Protein AF-0000000074623759 (afdb_homodimer)

Organism: NCBI:txid231223

pLDDT: mean 86.67, std 19.19, range [27.03, 98.38]

Radius of gyration: 18.34 Å; Cα contacts (8 Å, |Δi|>4): 359; chains: 2; bounding box: 37×54×46 Å

Structure (mmCIF, N/CA/C/O backbone):
data_AF-0000000074623759-model_v1
#
loop_
_entity.id
_entity.type
_entity.pdbx_description
1 polymer 'Integrase catalytic domain-containing protein'
#
loop_
_atom_site.group_PDB
_atom_site.id
_atom_site.type_symbol
_atom_site.label_atom_id
_atom_site.label_alt_id
_atom_site.label_comp_id
_atom_site.label_asym_id
_atom_site.label_entity_id
_atom_site.label_seq_id
_atom_site.pdbx_PDB_ins_code
_atom_site.Cartn_x
_atom_site.Cartn_y
_atom_site.Cartn_z
_atom_site.occupancy
_atom_site.B_iso_or_equiv
_atom_site.auth_seq_id
_atom_site.auth_comp_id
_atom_site.auth_asym_id
_atom_site.auth_atom_id
_atom_site.pdbx_PDB_model_num
ATOM 1 N N . MET A 1 1 ? 19.781 10.117 21.094 1 28.98 1 MET A N 1
ATOM 2 C CA . MET A 1 1 ? 19.016 9.656 19.938 1 28.98 1 MET A CA 1
ATOM 3 C C . MET A 1 1 ? 17.688 10.383 19.844 1 28.98 1 MET A C 1
ATOM 5 O O . MET A 1 1 ? 16.953 10.477 20.828 1 28.98 1 MET A O 1
ATOM 9 N N . PRO A 1 2 ? 17.5 11.461 19.141 1 34.97 2 PRO A N 1
ATOM 10 C CA . PRO A 1 2 ? 16.219 12.188 19.219 1 34.97 2 PRO A CA 1
ATOM 11 C C . PRO A 1 2 ? 15.008 11.273 19.125 1 34.97 2 PRO A C 1
ATOM 13 O O . PRO A 1 2 ? 14.938 10.43 18.219 1 34.97 2 PRO A O 1
ATOM 16 N N . LEU A 1 3 ? 14.602 10.734 20.172 1 35.22 3 LEU A N 1
ATOM 17 C CA . LEU A 1 3 ? 13.453 9.836 20.266 1 35.22 3 LEU A CA 1
ATOM 18 C C . LEU A 1 3 ? 12.281 10.367 19.453 1 35.22 3 LEU A C 1
ATOM 20 O O . LEU A 1 3 ? 11.586 11.289 19.875 1 35.22 3 LEU A O 1
ATOM 24 N N . ILE A 1 4 ? 12.461 10.906 18.25 1 44.03 4 ILE A N 1
ATOM 25 C CA . ILE A 1 4 ? 11.227 11.266 17.562 1 44.03 4 ILE A CA 1
ATOM 26 C C . ILE A 1 4 ? 10.094 10.359 18.031 1 44.03 4 ILE A C 1
ATOM 28 O O . ILE A 1 4 ? 10.109 9.156 17.766 1 44.03 4 ILE A O 1
ATOM 32 N N . GLN A 1 5 ? 9.703 10.5 19.234 1 46.97 5 GLN A N 1
ATOM 33 C CA . GLN A 1 5 ? 8.688 9.812 20.031 1 46.97 5 GLN A CA 1
ATOM 34 C C . GLN A 1 5 ? 7.477 9.445 19.188 1 46.97 5 GLN A C 1
ATOM 36 O O . GLN A 1 5 ? 6.969 10.266 18.422 1 46.97 5 GLN A O 1
ATOM 41 N N . HIS A 1 6 ? 7.508 8.273 18.516 1 54.94 6 HIS A N 1
AT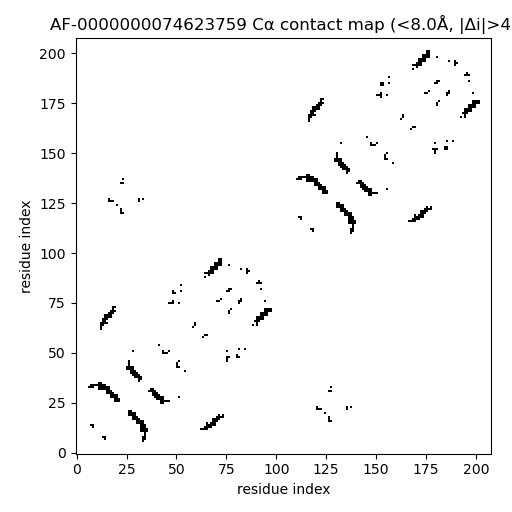OM 42 C CA . HIS A 1 6 ? 6.363 7.629 17.875 1 54.94 6 HIS A CA 1
ATOM 43 C C . HIS A 1 6 ? 5.074 7.922 18.641 1 54.94 6 HIS A C 1
ATOM 45 O O . HIS A 1 6 ? 4.699 7.176 19.547 1 54.94 6 HIS A O 1
ATOM 51 N N . ASN A 1 7 ? 4.949 9.234 18.922 1 65.88 7 ASN A N 1
ATOM 52 C CA . ASN A 1 7 ? 3.674 9.523 19.578 1 65.88 7 ASN A CA 1
ATOM 53 C C . ASN A 1 7 ? 2.494 9.203 18.656 1 65.88 7 ASN A C 1
ATOM 55 O O . ASN A 1 7 ? 2.449 9.656 17.516 1 65.88 7 ASN A O 1
ATOM 59 N N . LYS A 1 8 ? 1.725 8.117 18.844 1 71.75 8 LYS A N 1
ATOM 60 C CA . LYS A 1 8 ? 0.569 7.582 18.125 1 71.75 8 LYS A CA 1
ATOM 61 C C . LYS A 1 8 ? -0.527 8.633 18 1 71.75 8 LYS A C 1
ATOM 63 O O . LYS A 1 8 ? -1.44 8.492 17.172 1 71.75 8 LYS A O 1
ATOM 68 N N . GLY A 1 9 ? -0.358 9.836 18.297 1 72.38 9 GLY A N 1
ATOM 69 C CA . GLY A 1 9 ? -1.442 10.805 18.344 1 72.38 9 GLY A CA 1
ATOM 70 C C . GLY A 1 9 ? -2.453 10.516 19.438 1 72.38 9 GLY A C 1
ATOM 71 O O . GLY A 1 9 ? -2.459 9.43 20.016 1 72.38 9 GLY A O 1
ATOM 72 N N . ALA A 1 10 ? -3.287 11.453 19.891 1 83 10 ALA A N 1
ATOM 73 C CA . ALA A 1 10 ? -4.254 11.312 20.984 1 83 10 ALA A CA 1
ATOM 74 C C . ALA A 1 10 ? -5.629 10.93 20.453 1 83 10 ALA A C 1
ATOM 76 O O . ALA A 1 10 ? -6.488 10.469 21.203 1 83 10 ALA A O 1
ATOM 77 N N . SER A 1 11 ? -5.91 11.148 19.156 1 90.81 11 SER A N 1
ATOM 78 C CA . SER A 1 11 ? -7.188 10.844 18.516 1 90.81 11 SER A CA 1
ATOM 79 C C . SER A 1 11 ? -6.996 10.422 17.062 1 90.81 11 SER A C 1
ATOM 81 O O . SER A 1 11 ? -5.941 10.672 16.484 1 90.81 11 SER A O 1
ATOM 83 N N . PRO A 1 12 ? -7.949 9.836 16.547 1 93.12 12 PRO A N 1
ATOM 84 C CA . PRO A 1 12 ? -7.852 9.422 15.148 1 93.12 12 PRO A CA 1
ATOM 85 C C . PRO A 1 12 ? -7.574 10.594 14.211 1 93.12 12 PRO A C 1
ATOM 87 O O . PRO A 1 12 ? -8.18 11.664 14.352 1 93.12 12 PRO A O 1
ATOM 90 N N . TRP A 1 13 ? -6.637 10.422 13.289 1 94.06 13 TRP A N 1
ATOM 91 C CA . TRP A 1 13 ? -6.281 11.289 12.172 1 94.06 13 TRP A CA 1
ATOM 92 C C . TRP A 1 13 ? -5.621 12.57 12.672 1 94.06 13 TRP A C 1
ATOM 94 O O . TRP A 1 13 ? -5.492 13.547 11.93 1 94.06 13 TRP A O 1
ATOM 104 N N . GLU A 1 14 ? -5.234 12.586 13.945 1 96.25 14 GLU A N 1
ATOM 105 C CA . GLU A 1 14 ? -4.461 13.711 14.461 1 96.25 14 GLU A CA 1
ATOM 106 C C . GLU A 1 14 ? -3.047 13.719 13.891 1 96.25 14 GLU A C 1
ATOM 108 O O . GLU A 1 14 ? -2.48 14.781 13.633 1 96.25 14 GLU A O 1
ATOM 113 N N . LYS A 1 15 ? -2.508 12.547 13.789 1 96.56 15 LYS A N 1
ATOM 114 C CA . LYS A 1 15 ? -1.199 12.305 13.188 1 96.56 15 LYS A CA 1
ATOM 115 C C . LYS A 1 15 ? -1.271 11.203 12.133 1 96.56 15 LYS A C 1
ATOM 117 O O . LYS A 1 15 ? -1.748 10.102 12.422 1 96.56 15 LYS A O 1
ATOM 122 N N . VAL A 1 16 ? -0.771 11.547 10.898 1 97.06 16 VAL A N 1
ATOM 123 C CA . VAL A 1 16 ? -0.843 10.539 9.844 1 97.06 16 VAL A CA 1
ATOM 124 C C . VAL A 1 16 ? 0.519 10.406 9.172 1 97.06 16 VAL A C 1
ATOM 126 O O . VAL A 1 16 ? 1.303 11.352 9.141 1 97.06 16 VAL A O 1
ATOM 129 N N . ALA A 1 17 ? 0.809 9.219 8.727 1 97 17 ALA A N 1
ATOM 130 C CA . ALA A 1 17 ? 1.955 8.953 7.859 1 97 17 ALA A CA 1
ATOM 131 C C . ALA A 1 17 ? 1.514 8.719 6.418 1 97 17 ALA A C 1
ATOM 133 O O . ALA A 1 17 ? 0.49 8.078 6.168 1 97 17 ALA A O 1
ATOM 134 N N . THR A 1 18 ? 2.252 9.266 5.469 1 97.38 18 THR A N 1
ATOM 135 C CA . THR A 1 18 ? 1.931 9.062 4.059 1 97.38 18 THR A CA 1
ATOM 136 C C . THR A 1 18 ? 3.193 8.781 3.252 1 97.38 18 THR A C 1
ATOM 138 O O . THR A 1 18 ? 4.227 9.422 3.467 1 97.38 18 THR A O 1
ATOM 141 N N . ASP A 1 19 ? 3.121 7.797 2.381 1 95.75 19 ASP A N 1
ATOM 142 C CA . ASP A 1 19 ? 4.211 7.438 1.478 1 95.75 19 ASP A CA 1
ATOM 143 C C . ASP A 1 19 ? 3.672 6.875 0.163 1 95.75 19 ASP A C 1
ATOM 145 O O . ASP A 1 19 ? 2.471 6.629 0.034 1 95.75 19 ASP A O 1
ATOM 149 N N . LEU A 1 20 ? 4.602 6.887 -0.786 1 95.94 20 LEU A N 1
ATOM 150 C CA . LEU A 1 20 ? 4.215 6.363 -2.09 1 95.94 20 LEU A CA 1
ATOM 151 C C . LEU A 1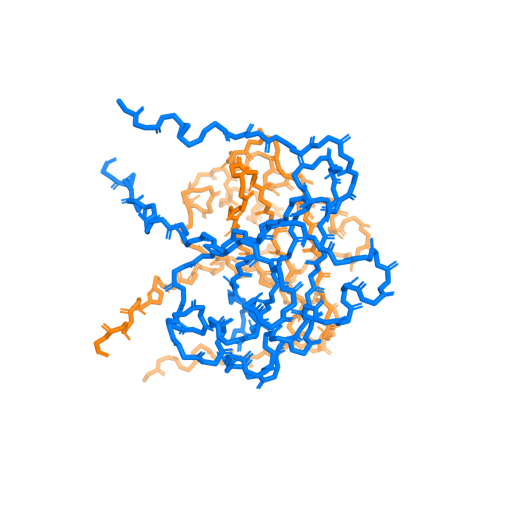 20 ? 4.809 4.977 -2.312 1 95.94 20 LEU A C 1
ATOM 153 O O . LEU A 1 20 ? 5.84 4.637 -1.729 1 95.94 20 LEU A O 1
ATOM 157 N N . PHE A 1 21 ? 4.152 4.129 -3.049 1 93.81 21 PHE A N 1
ATOM 158 C CA . PHE A 1 21 ? 4.699 2.859 -3.512 1 93.81 21 PHE A CA 1
ATOM 159 C C . PHE A 1 21 ? 4.238 2.559 -4.934 1 93.81 21 PHE A C 1
ATOM 161 O O . PHE A 1 21 ? 3.32 3.205 -5.445 1 93.81 21 PHE A O 1
ATOM 168 N N . GLU A 1 22 ? 5.031 1.702 -5.535 1 93.5 22 GLU A N 1
ATOM 169 C CA . GLU A 1 22 ? 4.754 1.306 -6.914 1 93.5 22 GLU A CA 1
ATOM 170 C C . GLU A 1 22 ? 4.602 -0.208 -7.031 1 93.5 22 GLU A C 1
ATOM 172 O O . GLU A 1 22 ? 5.395 -0.963 -6.465 1 93.5 22 GLU A O 1
ATOM 177 N N . ILE A 1 23 ? 3.594 -0.681 -7.734 1 92.5 23 ILE A N 1
ATOM 178 C CA . ILE A 1 23 ? 3.424 -2.088 -8.078 1 92.5 23 ILE A CA 1
ATOM 179 C C . ILE A 1 23 ? 2.863 -2.211 -9.492 1 92.5 23 ILE A C 1
ATOM 181 O O . ILE A 1 23 ? 1.903 -1.522 -9.852 1 92.5 23 ILE A O 1
ATOM 185 N N . GLN A 1 24 ? 3.453 -3.018 -10.336 1 89.38 24 GLN A N 1
ATOM 186 C CA . GLN A 1 24 ? 3.053 -3.256 -11.719 1 89.38 24 GLN A CA 1
ATOM 187 C C . GLN A 1 24 ? 3.021 -1.955 -12.516 1 89.38 24 GLN A C 1
ATOM 189 O O . GLN A 1 24 ? 2.115 -1.736 -13.32 1 89.38 24 GLN A O 1
ATOM 194 N N . GLY A 1 25 ? 3.92 -1.037 -12.188 1 88.5 25 GLY A N 1
ATOM 195 C CA . GLY A 1 25 ? 4.027 0.213 -12.922 1 88.5 25 GLY A CA 1
ATOM 196 C C . GLY A 1 25 ? 2.967 1.226 -12.531 1 88.5 25 GLY A C 1
ATOM 197 O O . GLY A 1 25 ? 2.896 2.311 -13.117 1 88.5 25 GLY A O 1
ATOM 198 N N . ARG A 1 26 ? 2.166 0.779 -11.602 1 92.94 26 ARG A N 1
ATOM 199 C CA . ARG A 1 26 ? 1.136 1.677 -11.094 1 92.94 26 ARG A CA 1
ATOM 200 C C . ARG A 1 26 ? 1.558 2.301 -9.766 1 92.94 26 ARG A C 1
ATOM 202 O O . ARG A 1 26 ? 2.158 1.631 -8.922 1 92.94 26 ARG A O 1
ATOM 209 N N . HIS A 1 27 ? 1.189 3.633 -9.633 1 95.38 27 HIS A N 1
ATOM 210 C CA . HIS A 1 27 ? 1.617 4.363 -8.445 1 95.38 27 HIS A CA 1
ATOM 211 C C . HIS A 1 27 ? 0.461 4.555 -7.473 1 95.38 27 HIS A C 1
ATOM 213 O O . HIS A 1 27 ? -0.656 4.875 -7.879 1 95.38 27 HIS A O 1
ATOM 219 N N . TYR A 1 28 ? 0.808 4.367 -6.219 1 96.75 28 TYR A N 1
ATOM 220 C CA . TYR A 1 28 ? -0.184 4.492 -5.156 1 96.75 28 TYR A CA 1
ATOM 221 C C . TYR A 1 28 ? 0.358 5.32 -3.998 1 96.75 28 TYR A C 1
ATOM 223 O O . TYR A 1 28 ? 1.572 5.395 -3.797 1 96.75 28 TYR A O 1
ATOM 231 N N . MET A 1 29 ? -0.523 5.977 -3.303 1 97.25 29 MET A N 1
ATOM 232 C CA . MET A 1 29 ? -0.233 6.629 -2.029 1 97.25 29 MET A CA 1
ATOM 233 C C . MET A 1 29 ? -0.906 5.895 -0.876 1 97.25 29 MET A C 1
ATOM 235 O O . MET A 1 29 ? -2.092 5.57 -0.95 1 97.25 29 MET A O 1
ATOM 239 N N . VAL A 1 30 ? -0.109 5.578 0.1 1 97.62 30 VAL A N 1
ATOM 240 C CA . VAL A 1 30 ? -0.668 5.016 1.324 1 97.62 30 VAL A CA 1
ATOM 241 C C . VAL A 1 30 ? -0.622 6.055 2.441 1 97.62 30 VAL A C 1
ATOM 243 O O . VAL A 1 30 ? 0.371 6.773 2.59 1 97.62 30 VAL A O 1
ATOM 246 N N . THR A 1 31 ? -1.707 6.195 3.117 1 97.69 31 THR A N 1
ATOM 247 C CA . THR A 1 31 ? -1.796 7.055 4.293 1 97.69 31 THR A CA 1
ATOM 248 C C . THR A 1 31 ? -2.252 6.258 5.512 1 97.69 31 THR A C 1
ATOM 250 O O . THR A 1 31 ? -3.289 5.594 5.473 1 97.69 31 THR A O 1
ATOM 253 N N . ALA A 1 32 ? -1.468 6.328 6.555 1 96.94 32 ALA A N 1
ATOM 254 C CA . ALA A 1 32 ? -1.747 5.547 7.758 1 96.94 32 ALA A CA 1
ATOM 255 C C . ALA A 1 32 ? -1.99 6.457 8.961 1 96.94 32 ALA A C 1
ATOM 257 O O . ALA A 1 32 ? -1.276 7.445 9.148 1 96.94 32 ALA A O 1
ATOM 258 N N . ASP A 1 33 ? -3.047 6.117 9.664 1 95.38 33 ASP A N 1
ATOM 259 C CA . ASP A 1 33 ? -3.318 6.809 10.922 1 95.38 33 ASP A CA 1
ATOM 260 C C . ASP A 1 33 ? -2.457 6.25 12.055 1 95.38 33 ASP A C 1
ATOM 262 O O . ASP A 1 33 ? -2.375 5.031 12.234 1 95.38 33 ASP A O 1
ATOM 266 N N . TYR A 1 34 ? -1.799 7.121 12.828 1 93.75 34 TYR A N 1
ATOM 267 C CA . TYR A 1 34 ? -0.92 6.68 13.898 1 93.75 34 TYR A CA 1
ATOM 268 C C . TYR A 1 34 ? -1.723 6.086 15.055 1 93.75 34 TYR A C 1
ATOM 270 O O . TYR A 1 34 ? -1.229 5.223 15.781 1 93.75 34 TYR A O 1
ATOM 278 N N . PHE A 1 35 ? -2.932 6.578 15.188 1 93.75 35 PHE A N 1
ATOM 279 C CA . PHE A 1 35 ? -3.74 6.191 16.328 1 93.75 35 PHE A CA 1
ATOM 280 C C . PHE A 1 35 ? -4.594 4.969 16.016 1 93.75 35 PHE A C 1
ATOM 282 O O . PHE A 1 35 ? -4.535 3.959 16.719 1 93.75 35 PHE A O 1
ATOM 289 N N . ALA A 1 36 ? -5.312 5.07 14.891 1 89.06 36 ALA A N 1
ATOM 290 C CA . ALA A 1 36 ? -6.191 3.982 14.484 1 89.06 36 ALA A CA 1
ATOM 291 C C . ALA A 1 36 ? -5.473 3.018 13.539 1 89.06 36 ALA A C 1
ATOM 293 O O . ALA A 1 36 ? -4.617 3.432 12.758 1 89.06 36 ALA A O 1
ATOM 294 N N . ASN A 1 37 ? -5.602 1.76 13.75 1 87.25 37 ASN A N 1
ATOM 295 C CA . ASN A 1 37 ? -5.055 0.767 12.836 1 87.25 37 ASN A CA 1
ATOM 296 C C . ASN A 1 37 ? -5.793 0.767 11.5 1 87.25 37 ASN A C 1
ATOM 298 O O . ASN A 1 37 ? -6.422 -0.228 11.133 1 87.25 37 ASN A O 1
ATOM 302 N N . PHE A 1 38 ? -5.727 1.923 10.891 1 90.56 38 PHE A N 1
ATOM 303 C CA . PHE A 1 38 ? -6.43 2.135 9.633 1 90.56 38 PHE A CA 1
ATOM 304 C C . PHE A 1 38 ? -5.516 2.781 8.602 1 90.56 38 PHE A C 1
ATOM 306 O O . PHE A 1 38 ? -4.746 3.688 8.922 1 90.56 38 PHE A O 1
ATOM 313 N N . ILE A 1 39 ? -5.535 2.15 7.285 1 95.19 39 ILE A N 1
ATOM 314 C CA . ILE A 1 39 ? -4.77 2.775 6.215 1 95.19 39 ILE A CA 1
ATOM 315 C C . ILE A 1 39 ? -5.691 3.086 5.035 1 95.19 39 ILE A C 1
ATOM 317 O O . ILE A 1 39 ? -6.715 2.422 4.848 1 95.19 39 ILE A O 1
ATOM 321 N N . LYS A 1 40 ? -5.383 4.113 4.312 1 96.75 40 LYS A N 1
ATOM 322 C CA . LYS A 1 40 ? -6.004 4.457 3.037 1 96.75 40 LYS A CA 1
ATOM 323 C C . LYS A 1 40 ? -5.012 4.32 1.885 1 96.75 40 LYS A C 1
ATOM 325 O O . LYS A 1 40 ? -3.848 4.707 2.014 1 96.75 40 LYS A O 1
ATOM 330 N N . VAL A 1 41 ? -5.473 3.721 0.831 1 97.25 41 VAL A N 1
ATOM 331 C CA . VAL A 1 41 ? -4.641 3.604 -0.363 1 97.25 41 VAL A CA 1
ATOM 332 C C . VAL A 1 41 ? -5.324 4.305 -1.537 1 97.25 41 VAL A C 1
ATOM 334 O O . VAL A 1 41 ? -6.492 4.043 -1.83 1 97.25 41 VAL A O 1
ATOM 337 N N . ASP A 1 42 ? -4.59 5.145 -2.174 1 97.81 42 ASP A N 1
ATOM 338 C CA . ASP A 1 42 ? -5.102 5.887 -3.32 1 97.81 42 ASP A CA 1
ATOM 339 C C . ASP A 1 42 ? -4.297 5.578 -4.578 1 97.81 42 ASP A C 1
ATOM 341 O O . ASP A 1 42 ? -3.066 5.508 -4.535 1 97.81 42 ASP A O 1
ATOM 345 N N . PHE A 1 43 ? -5.043 5.422 -5.652 1 96.69 43 PHE A N 1
ATOM 346 C CA . PHE A 1 43 ? -4.395 5.375 -6.957 1 96.69 43 PHE A CA 1
ATOM 347 C C . PHE A 1 43 ? -3.939 6.762 -7.387 1 96.69 43 PHE A C 1
ATOM 349 O O . PHE A 1 43 ? -4.668 7.742 -7.211 1 96.69 43 PHE A O 1
ATOM 356 N N . LEU A 1 44 ? -2.711 6.781 -7.953 1 96.88 44 LEU A N 1
ATOM 357 C CA . LEU A 1 44 ? -2.168 8.047 -8.43 1 96.88 44 LEU A CA 1
ATOM 358 C C . LEU A 1 44 ? -1.948 8.016 -9.938 1 96.88 44 LEU A C 1
ATOM 360 O O . LEU A 1 44 ? -1.348 7.078 -10.461 1 96.88 44 LEU A O 1
ATOM 364 N N . THR A 1 45 ? -2.383 9.086 -10.594 1 95.75 45 THR A N 1
ATOM 365 C CA . THR A 1 45 ? -2.156 9.203 -12.023 1 95.75 45 THR A CA 1
ATOM 366 C C . THR A 1 45 ? -0.871 9.969 -12.312 1 95.75 45 THR A C 1
ATOM 368 O O . THR A 1 45 ? -0.399 10.008 -13.453 1 95.75 45 THR A O 1
ATOM 371 N N . SER A 1 46 ? -0.303 10.602 -11.297 1 95.06 46 SER A N 1
ATOM 372 C CA . SER A 1 46 ? 0.96 11.328 -11.359 1 95.06 46 SER A CA 1
ATOM 373 C C . SER A 1 46 ? 1.658 11.344 -10.008 1 95.06 46 SER A C 1
ATOM 375 O O . SER A 1 46 ? 1.017 11.156 -8.969 1 95.06 46 SER A O 1
ATOM 377 N N . LEU A 1 47 ? 2.984 11.547 -10.07 1 94.31 47 LEU A N 1
ATOM 378 C CA . LEU A 1 47 ? 3.758 11.586 -8.828 1 94.31 47 LEU A CA 1
ATOM 379 C C . LEU A 1 47 ? 4.012 13.023 -8.391 1 94.31 47 LEU A C 1
ATOM 381 O O . LEU A 1 47 ? 4.898 13.273 -7.57 1 94.31 47 LEU A O 1
ATOM 385 N N . SER A 1 48 ? 3.223 13.883 -8.859 1 94.44 48 SER A N 1
ATOM 386 C CA . SER A 1 48 ? 3.426 15.297 -8.547 1 94.44 48 SER A CA 1
ATOM 387 C C . SER A 1 48 ? 2.928 15.625 -7.145 1 94.44 48 SER A C 1
ATOM 389 O O . SER A 1 48 ? 2.029 14.961 -6.625 1 94.44 48 SER A O 1
ATOM 391 N N . ALA A 1 49 ? 3.527 16.703 -6.637 1 96.38 49 ALA A N 1
ATOM 392 C CA . ALA A 1 49 ? 3.039 17.219 -5.355 1 96.38 49 ALA A CA 1
ATOM 393 C C . ALA A 1 49 ? 1.551 17.547 -5.426 1 96.38 49 ALA A C 1
ATOM 395 O O . ALA A 1 49 ? 0.807 17.281 -4.477 1 96.38 49 ALA A O 1
ATOM 396 N N . GLY A 1 50 ? 1.103 18.078 -6.566 1 96.69 50 GLY A N 1
ATOM 397 C CA . GLY A 1 50 ? -0.296 18.438 -6.738 1 96.69 50 GLY A CA 1
ATOM 398 C C . GLY A 1 50 ? -1.239 17.25 -6.59 1 96.69 50 GLY A C 1
ATOM 399 O O . GLY A 1 50 ? -2.277 17.359 -5.934 1 96.69 50 GLY A O 1
ATOM 400 N N . GLN A 1 51 ? -0.861 16.172 -7.215 1 97.44 51 GLN A N 1
ATOM 401 C CA . GLN A 1 51 ? -1.696 14.977 -7.129 1 97.44 51 GLN A CA 1
ATOM 402 C C . GLN A 1 51 ? -1.737 14.43 -5.703 1 97.44 51 GLN A C 1
ATOM 404 O O . GLN A 1 51 ? -2.803 14.07 -5.203 1 97.44 51 GLN A O 1
ATOM 409 N N . VAL A 1 52 ? -0.612 14.406 -5.047 1 97.75 52 VAL A N 1
ATOM 410 C CA . VAL A 1 52 ? -0.514 13.945 -3.668 1 97.75 52 VAL A CA 1
ATOM 411 C C . VAL A 1 52 ? -1.362 14.836 -2.764 1 97.75 52 VAL A C 1
ATOM 413 O O . VAL A 1 52 ? -2.154 14.336 -1.959 1 97.75 52 VAL A O 1
ATOM 416 N N . ILE A 1 53 ? -1.239 16.078 -2.961 1 98.06 53 ILE A N 1
ATOM 417 C CA . ILE A 1 53 ? -1.955 17.062 -2.148 1 98.06 53 ILE A CA 1
ATOM 418 C C . ILE A 1 53 ? -3.459 16.906 -2.363 1 98.06 53 ILE A C 1
ATOM 420 O O . ILE A 1 53 ? -4.238 16.953 -1.408 1 98.06 53 ILE A O 1
ATOM 424 N N . THR A 1 54 ? -3.842 16.688 -3.596 1 98.19 54 THR A N 1
ATOM 425 C CA . THR A 1 54 ? -5.254 16.516 -3.91 1 98.19 54 THR A CA 1
ATOM 426 C C . THR A 1 54 ? -5.828 15.32 -3.148 1 98.19 54 THR A C 1
ATOM 428 O O . THR A 1 54 ? -6.918 15.414 -2.574 1 98.19 54 THR A O 1
ATOM 431 N N . LYS A 1 55 ? -5.121 14.242 -3.129 1 98.38 55 LYS A N 1
ATOM 432 C CA . LYS A 1 55 ? -5.578 13.062 -2.404 1 98.38 55 LYS A CA 1
ATOM 433 C C . LYS A 1 55 ? -5.637 13.328 -0.902 1 98.38 55 LYS A C 1
ATOM 435 O O . LYS A 1 55 ? -6.598 12.938 -0.235 1 98.38 55 LYS A O 1
ATOM 440 N N . LEU A 1 56 ? -4.629 14.016 -0.371 1 98.25 56 LEU A N 1
ATOM 441 C CA . LEU A 1 56 ? -4.605 14.328 1.054 1 98.25 56 LEU A CA 1
ATOM 442 C C . LEU A 1 56 ? -5.773 15.234 1.43 1 98.25 56 LEU A C 1
ATOM 444 O O . LEU A 1 56 ? -6.43 15.016 2.449 1 98.25 56 LEU A O 1
ATOM 448 N N . LYS A 1 57 ? -6 16.203 0.599 1 98.31 57 LYS A N 1
ATOM 449 C CA . LYS A 1 57 ? -7.133 17.094 0.863 1 98.31 57 LYS A CA 1
ATOM 450 C C . LYS A 1 57 ? -8.438 16.312 0.919 1 98.31 57 LYS A C 1
ATOM 452 O O . LYS A 1 57 ? -9.32 16.609 1.722 1 98.31 57 LYS A O 1
ATOM 457 N N . GLY A 1 58 ? -8.57 15.344 0.051 1 98.19 58 GLY A N 1
ATOM 458 C CA . GLY A 1 58 ? -9.727 14.469 0.122 1 98.19 58 GLY A CA 1
ATOM 459 C C . GLY A 1 58 ? -9.859 13.766 1.46 1 98.19 58 GLY A C 1
ATOM 460 O O . GLY A 1 58 ? -10.961 13.664 2.006 1 98.19 58 GLY A O 1
ATOM 461 N N . HIS A 1 59 ? -8.805 13.266 1.957 1 97.75 59 HIS A N 1
ATOM 462 C CA . HIS A 1 59 ? -8.812 12.617 3.266 1 97.75 59 HIS A CA 1
ATOM 463 C C . HIS A 1 59 ? -9.172 13.609 4.367 1 97.75 59 HIS A C 1
ATOM 465 O O . HIS A 1 59 ? -9.984 13.305 5.242 1 97.75 59 HIS A O 1
ATOM 471 N N . PHE A 1 60 ? -8.555 14.836 4.262 1 97.06 60 PHE A N 1
ATOM 472 C CA . PHE A 1 60 ? -8.75 15.828 5.309 1 97.06 60 PHE A CA 1
ATOM 473 C C . PHE A 1 60 ? -10.195 16.328 5.324 1 97.06 60 PHE A C 1
ATOM 475 O O . PHE A 1 60 ? -10.727 16.672 6.379 1 97.06 60 PHE A O 1
ATOM 482 N N . ALA A 1 61 ? -10.82 16.359 4.176 1 97.31 61 ALA A N 1
ATOM 483 C CA . ALA A 1 61 ? -12.227 16.75 4.082 1 97.31 61 ALA A CA 1
ATOM 484 C C . ALA A 1 61 ? -13.125 15.75 4.809 1 97.31 61 ALA A C 1
ATOM 486 O O . ALA A 1 61 ? -14.148 16.125 5.379 1 97.31 61 ALA A O 1
ATOM 487 N N . LEU A 1 62 ? -12.719 14.508 4.871 1 96.19 62 LEU A N 1
ATOM 488 C CA . LEU A 1 62 ? -13.547 13.445 5.43 1 96.19 62 LEU A CA 1
ATOM 489 C C . LEU A 1 62 ? -13.227 13.227 6.906 1 96.19 62 LEU A C 1
ATOM 491 O O . LEU A 1 62 ? -14.117 12.938 7.703 1 96.19 62 LEU A O 1
ATOM 495 N N . TYR A 1 63 ? -12.016 13.375 7.266 1 95.81 63 TYR A N 1
ATOM 496 C CA . TYR A 1 63 ? -11.594 12.906 8.578 1 95.81 63 TYR A CA 1
ATOM 497 C C . TYR A 1 63 ? -11.078 14.055 9.438 1 95.81 63 TYR A C 1
ATOM 499 O O . TYR A 1 63 ? -10.797 13.875 10.625 1 95.81 63 TYR A O 1
ATOM 507 N N . GLY A 1 64 ? -10.945 15.242 8.773 1 96.25 64 GLY A N 1
ATOM 508 C CA . GLY A 1 64 ? -10.391 16.391 9.477 1 96.25 64 GLY A CA 1
ATOM 509 C C . GLY A 1 64 ? -8.938 16.672 9.125 1 96.25 64 GLY A C 1
ATOM 510 O O . GLY A 1 64 ? -8.25 15.789 8.609 1 96.25 64 GLY A O 1
ATOM 511 N N . VAL A 1 65 ? -8.539 17.922 9.406 1 97.81 65 VAL A N 1
ATOM 512 C CA . VAL A 1 65 ? -7.164 18.328 9.125 1 97.81 65 VAL A CA 1
ATOM 513 C C . VAL A 1 65 ? -6.242 17.828 10.234 1 97.81 65 VAL A C 1
ATOM 515 O O . VAL A 1 65 ? -6.465 18.125 11.414 1 97.81 65 VAL A O 1
ATOM 518 N N . PRO A 1 66 ? -5.25 17.016 9.898 1 97.81 66 PRO A N 1
ATOM 519 C CA . PRO A 1 66 ? -4.324 16.547 10.93 1 97.81 66 PRO A CA 1
ATOM 520 C C . PRO A 1 66 ? -3.441 17.672 11.484 1 97.81 66 PRO A C 1
ATOM 522 O O . PRO A 1 66 ? -3.227 18.672 10.812 1 97.81 66 PRO A O 1
ATOM 525 N N . LYS A 1 67 ? -2.961 17.406 12.688 1 97.75 67 LYS A N 1
ATOM 526 C CA . LYS A 1 67 ? -1.979 18.328 13.273 1 97.75 67 LYS A CA 1
ATOM 527 C C . LYS A 1 67 ? -0.585 18.062 12.703 1 97.75 67 LYS A C 1
ATOM 529 O O . LYS A 1 67 ? 0.224 18.984 12.586 1 97.75 67 LYS A O 1
ATOM 534 N N . MET A 1 68 ? -0.368 16.734 12.32 1 97.44 68 MET A N 1
ATOM 535 C CA . MET A 1 68 ? 0.959 16.359 11.844 1 97.44 68 MET A CA 1
ATOM 536 C C . MET A 1 68 ? 0.861 15.359 10.695 1 97.44 68 MET A C 1
ATOM 538 O O . MET A 1 68 ? 0.052 14.43 10.742 1 97.44 68 MET A O 1
ATOM 542 N N . VAL A 1 69 ? 1.688 15.602 9.703 1 97 69 VAL A N 1
ATOM 543 C CA . VAL A 1 69 ? 1.844 14.672 8.594 1 97 69 VAL A CA 1
ATOM 544 C C . VAL A 1 69 ? 3.311 14.266 8.453 1 97 69 VAL A C 1
ATOM 546 O O . VAL A 1 69 ? 4.188 15.125 8.344 1 97 69 VAL A O 1
ATOM 549 N N . VAL A 1 70 ? 3.523 12.992 8.555 1 95.69 70 VAL A N 1
ATOM 550 C CA . VAL A 1 70 ? 4.848 12.414 8.328 1 95.69 70 VAL A CA 1
ATOM 551 C C . VAL A 1 70 ? 4.91 11.781 6.945 1 95.69 70 VAL A C 1
ATOM 553 O O . VAL A 1 70 ? 4.059 10.961 6.59 1 95.69 70 VAL A O 1
ATOM 556 N N . THR A 1 71 ? 5.875 12.234 6.117 1 95.75 71 THR A N 1
ATOM 557 C CA . THR A 1 71 ? 5.906 11.703 4.758 1 95.75 71 THR A CA 1
ATOM 558 C C . THR A 1 71 ? 7.207 10.945 4.504 1 95.75 71 THR A C 1
ATOM 560 O O . THR A 1 71 ? 8.172 11.086 5.258 1 95.75 71 THR A O 1
ATOM 563 N N . GLY A 1 72 ? 7.164 10.07 3.525 1 92.06 72 GLY A N 1
ATOM 564 C CA . GLY A 1 72 ? 8.391 9.461 3.041 1 92.06 72 GLY A CA 1
ATOM 565 C C . GLY A 1 72 ? 9.336 10.461 2.396 1 92.06 72 GLY A C 1
ATOM 566 O O . GLY A 1 72 ? 9.211 11.672 2.619 1 92.06 72 GLY A O 1
ATOM 567 N N . SER A 1 73 ? 10.312 9.953 1.582 1 85.88 73 SER A N 1
ATOM 568 C CA . SER A 1 73 ? 11.391 10.797 1.089 1 85.88 73 SER A CA 1
ATOM 569 C C . SER A 1 73 ? 11.195 11.148 -0.383 1 85.88 73 SER A C 1
ATOM 571 O O . SER A 1 73 ? 12.141 11.57 -1.058 1 85.88 73 SER A O 1
ATOM 573 N N . GLY A 1 74 ? 10.07 10.992 -0.895 1 88.31 74 GLY A N 1
ATOM 574 C CA . GLY A 1 74 ? 9.852 11.32 -2.295 1 88.31 74 GLY A CA 1
ATOM 575 C C . GLY A 1 74 ? 9.945 12.805 -2.582 1 88.31 74 GLY A C 1
ATOM 576 O O . GLY A 1 74 ? 9.664 13.625 -1.711 1 88.31 74 GLY A O 1
ATOM 577 N N . ASN A 1 75 ? 10.297 13.109 -3.76 1 88.44 75 ASN A N 1
ATOM 578 C CA . ASN A 1 75 ? 10.469 14.492 -4.172 1 88.44 75 ASN A CA 1
ATOM 579 C C . ASN A 1 75 ? 9.172 15.281 -4.039 1 88.44 75 ASN A C 1
ATOM 581 O O . ASN A 1 75 ? 9.195 16.5 -3.84 1 88.44 75 ASN A O 1
ATOM 585 N N . GLN A 1 76 ? 8.094 14.586 -4.141 1 91.88 76 GLN A N 1
ATOM 586 C CA . GLN A 1 76 ? 6.793 15.234 -4.086 1 91.88 76 GLN A CA 1
ATOM 587 C C . GLN A 1 76 ? 6.531 15.828 -2.703 1 91.88 76 GLN A C 1
ATOM 589 O O . GLN A 1 76 ? 5.629 16.641 -2.533 1 91.88 76 GLN A O 1
ATOM 594 N N . PHE A 1 77 ? 7.352 15.375 -1.724 1 93.25 77 PHE A N 1
ATOM 595 C CA . PHE A 1 77 ? 7.129 15.828 -0.355 1 93.25 77 PHE A CA 1
ATOM 596 C C . PHE A 1 77 ? 8.125 16.922 0.023 1 93.25 77 PHE A C 1
ATOM 598 O O . PHE A 1 77 ? 8.133 17.391 1.161 1 93.25 77 PHE A O 1
ATOM 605 N N . THR A 1 78 ? 9.039 17.109 -0.897 1 81.25 78 THR A N 1
ATOM 606 C CA . THR A 1 78 ? 10.078 18.094 -0.633 1 81.25 78 THR A CA 1
ATOM 607 C C . THR A 1 78 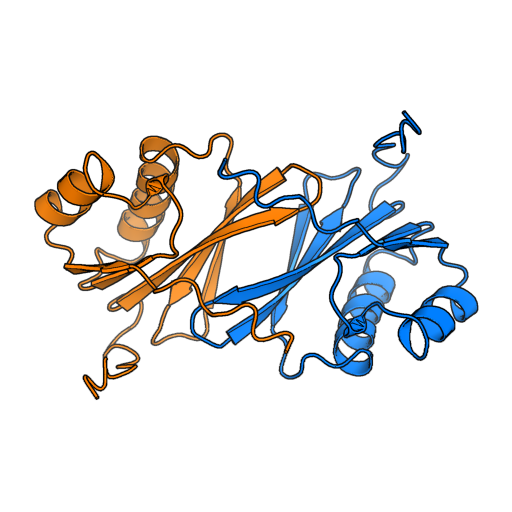? 9.516 19.516 -0.691 1 81.25 78 THR A C 1
ATOM 609 O O . THR A 1 78 ? 8.406 19.719 -1.195 1 81.25 78 THR A O 1
ATOM 612 N N . ALA A 1 79 ? 10.492 20.344 -0.241 1 73.81 79 ALA A N 1
ATOM 613 C CA . ALA A 1 79 ? 10.156 21.766 -0.131 1 73.81 79 ALA A CA 1
ATOM 614 C C . ALA A 1 79 ? 9.492 22.266 -1.409 1 73.81 79 ALA A C 1
ATOM 616 O O . ALA A 1 79 ? 9.383 21.531 -2.395 1 73.81 79 ALA A O 1
ATOM 617 N N . GLY A 1 80 ? 8.68 23.391 -1.441 1 88.12 80 GLY A N 1
ATOM 618 C CA . GLY A 1 80 ? 7.914 24 -2.512 1 88.12 80 GLY A CA 1
ATOM 619 C C . GLY A 1 80 ? 6.414 23.875 -2.314 1 88.12 80 GLY A C 1
ATOM 620 O O . GLY A 1 80 ? 5.867 24.375 -1.33 1 88.12 80 GLY A O 1
ATOM 621 N N . GLU A 1 81 ? 5.859 23.141 -3.193 1 93.19 81 GLU A N 1
ATOM 622 C CA . GLU A 1 81 ? 4.402 23.047 -3.25 1 93.19 81 GLU A CA 1
ATOM 623 C C . GLU A 1 81 ? 3.844 22.359 -2.01 1 93.19 81 GLU A C 1
ATOM 625 O O . GLU A 1 81 ? 2.834 22.797 -1.454 1 93.19 81 GLU A O 1
ATOM 630 N N . PHE A 1 82 ? 4.574 21.375 -1.518 1 96.62 82 PHE A N 1
ATOM 631 C CA . PHE A 1 82 ? 4.07 20.609 -0.385 1 96.62 82 PHE A CA 1
ATOM 632 C C . PHE A 1 82 ? 4.227 21.391 0.913 1 96.62 82 PHE A C 1
ATOM 634 O O . PHE A 1 82 ? 3.336 21.391 1.763 1 96.62 82 PHE A O 1
ATOM 641 N N . ALA A 1 83 ? 5.363 22.062 1.019 1 94.81 83 ALA A N 1
ATOM 642 C CA . ALA A 1 83 ? 5.594 22.906 2.189 1 94.81 83 ALA A CA 1
ATOM 643 C C . ALA A 1 83 ? 4.566 24.031 2.268 1 94.81 83 ALA A C 1
ATOM 645 O O . ALA A 1 83 ? 4.043 24.328 3.344 1 94.81 83 ALA A O 1
ATOM 646 N N . LYS A 1 84 ? 4.293 24.656 1.163 1 96.62 84 LYS A N 1
ATOM 647 C CA . LYS A 1 84 ? 3.287 25.703 1.121 1 96.62 84 LYS A CA 1
ATOM 648 C C . LYS A 1 84 ? 1.914 25.188 1.527 1 96.62 84 LYS A C 1
ATOM 650 O O . LYS A 1 84 ? 1.187 25.844 2.271 1 96.62 84 LYS A O 1
ATOM 655 N N . PHE A 1 85 ? 1.611 23.984 0.999 1 97.81 85 PHE A N 1
ATOM 656 C CA . PHE A 1 85 ? 0.344 23.328 1.302 1 97.81 85 PHE A CA 1
ATOM 657 C C . PHE A 1 85 ? 0.204 23.094 2.801 1 97.81 85 PHE A C 1
ATOM 659 O O . PHE A 1 85 ? -0.792 23.484 3.408 1 97.81 85 PHE A O 1
ATOM 666 N N . THR A 1 86 ? 1.227 22.5 3.414 1 97.56 86 THR A N 1
ATOM 667 C CA . THR A 1 86 ? 1.119 22.172 4.832 1 97.56 86 THR A CA 1
ATOM 668 C C . THR A 1 86 ? 1.118 23.453 5.672 1 97.56 86 THR A C 1
ATOM 670 O O . THR A 1 86 ? 0.391 23.547 6.664 1 97.56 86 THR A O 1
ATOM 673 N N . ALA A 1 87 ? 1.904 24.484 5.324 1 97.06 87 ALA A N 1
ATOM 674 C CA . ALA A 1 87 ? 1.915 25.766 6.035 1 97.06 87 ALA A CA 1
ATOM 675 C C . ALA A 1 87 ? 0.544 26.438 5.98 1 97.06 87 ALA A C 1
ATOM 677 O O . ALA A 1 87 ? 0.025 26.875 7.008 1 97.06 87 ALA A O 1
ATOM 678 N N . LYS A 1 88 ? -0.056 26.422 4.855 1 97.19 88 LYS A N 1
ATOM 679 C CA . LYS A 1 88 ? -1.352 27.062 4.652 1 97.19 88 LYS A CA 1
ATOM 680 C C . LYS A 1 88 ? -2.436 26.391 5.488 1 97.19 88 LYS A C 1
ATOM 682 O O . LYS A 1 88 ? -3.354 27.047 5.973 1 97.19 88 LYS A O 1
ATOM 687 N N . TRP A 1 89 ? -2.283 25.109 5.719 1 97.56 89 TRP A N 1
ATOM 688 C CA . TRP A 1 89 ? -3.324 24.344 6.402 1 97.56 89 TRP A CA 1
ATOM 689 C C . TRP A 1 89 ? -3 24.188 7.883 1 97.56 89 TRP A C 1
ATOM 691 O O . TRP A 1 89 ? -3.764 23.578 8.633 1 97.56 89 TRP A O 1
ATOM 701 N N . GLY A 1 90 ? -1.851 24.719 8.273 1 97.62 90 GLY A N 1
ATOM 702 C CA . GLY A 1 90 ? -1.459 24.656 9.672 1 97.62 90 GLY A CA 1
ATOM 703 C C . GLY A 1 90 ? -1.014 23.266 10.094 1 97.62 90 GLY A C 1
ATOM 704 O O . GLY A 1 90 ? -1.243 22.859 11.234 1 97.62 90 GLY A O 1
ATOM 705 N N . ILE A 1 91 ? -0.51 22.547 9.195 1 97.75 91 ILE A N 1
ATOM 706 C CA . ILE A 1 91 ? -0.07 21.172 9.438 1 97.75 91 ILE A CA 1
ATOM 707 C C . ILE A 1 91 ? 1.434 21.156 9.703 1 97.75 91 ILE A C 1
ATOM 709 O O . ILE A 1 91 ? 2.209 21.75 8.953 1 97.75 91 ILE A O 1
ATOM 713 N N . HIS A 1 92 ? 1.901 20.547 10.781 1 97.25 92 HIS A N 1
ATOM 714 C CA . HIS A 1 92 ? 3.316 20.281 11 1 97.25 92 HIS A CA 1
ATOM 715 C C . HIS A 1 92 ? 3.795 19.125 10.141 1 97.25 92 HIS A C 1
ATOM 717 O O . HIS A 1 92 ? 3.336 17.984 10.305 1 97.25 92 HIS A O 1
ATOM 723 N N . HIS A 1 93 ? 4.676 19.391 9.227 1 96.38 93 HIS A N 1
ATOM 724 C CA . HIS A 1 93 ? 5.16 18.375 8.289 1 96.38 93 HIS A CA 1
ATOM 725 C C . HIS A 1 93 ? 6.543 17.875 8.688 1 96.38 93 HIS A C 1
ATOM 727 O O . HIS A 1 93 ? 7.449 18.672 8.945 1 96.38 93 HIS A O 1
ATOM 733 N N . VAL A 1 94 ? 6.719 16.516 8.711 1 93.12 94 VAL A N 1
ATOM 734 C CA . VAL A 1 94 ? 7.996 15.859 8.977 1 93.12 94 VAL A CA 1
ATOM 735 C C . VAL A 1 94 ? 8.297 14.836 7.887 1 93.12 94 VAL A C 1
ATOM 737 O O . VAL A 1 94 ? 7.418 14.062 7.488 1 93.12 94 VAL A O 1
ATOM 740 N N . THR A 1 95 ? 9.531 14.844 7.332 1 90.69 95 THR A N 1
ATOM 741 C CA . THR A 1 95 ? 9.93 13.844 6.348 1 90.69 95 THR A CA 1
ATOM 742 C C . THR A 1 95 ? 10.758 12.742 7 1 90.69 95 THR A C 1
ATOM 744 O O . THR A 1 95 ? 11.57 13.008 7.883 1 90.69 95 THR A O 1
ATOM 747 N N . ARG A 1 96 ? 10.383 11.523 6.652 1 82.38 96 ARG A N 1
ATOM 748 C CA . ARG A 1 96 ? 11.172 10.391 7.129 1 82.38 96 ARG A CA 1
ATOM 749 C C . ARG A 1 96 ? 12.508 10.305 6.395 1 82.38 96 ARG A C 1
ATOM 751 O O . ARG A 1 96 ? 12.578 10.562 5.191 1 82.38 96 ARG A O 1
ATOM 758 N N . THR A 1 97 ? 13.547 9.992 7.238 1 65.31 97 THR A N 1
ATOM 759 C CA . THR A 1 97 ? 14.859 9.781 6.645 1 65.31 97 THR A CA 1
ATOM 760 C C . THR A 1 97 ? 14.93 8.422 5.957 1 65.31 97 THR A C 1
ATOM 762 O O . THR A 1 97 ? 14.281 7.465 6.398 1 65.31 97 THR A O 1
ATOM 765 N N . PRO A 1 98 ? 15.422 8.359 4.652 1 55.38 98 PRO A N 1
ATOM 766 C CA . PRO A 1 98 ? 15.5 7.086 3.926 1 55.38 98 PRO A CA 1
ATOM 767 C C . PRO A 1 98 ? 15.922 5.922 4.82 1 55.38 98 PRO A C 1
ATOM 769 O O . PRO A 1 98 ? 16.828 6.066 5.641 1 55.38 98 PRO A O 1
ATOM 772 N N . SER A 1 99 ? 15.062 5.266 5.375 1 47.72 99 SER A N 1
ATOM 773 C CA . SER A 1 99 ? 15.5 4.082 6.105 1 47.72 99 SER A CA 1
ATOM 774 C C . SER A 1 99 ? 16.547 3.297 5.316 1 47.72 99 SER A C 1
ATOM 776 O O . SER A 1 99 ? 16.531 3.309 4.086 1 47.72 99 SER A O 1
ATOM 778 N N . GLY A 1 100 ? 17.828 3.084 5.836 1 40.38 100 GLY A N 1
ATOM 779 C CA . GLY A 1 100 ? 18.812 2.186 5.281 1 40.38 100 GLY A CA 1
ATOM 780 C C . GLY A 1 100 ? 18.219 0.9 4.734 1 40.38 100 GLY A C 1
ATOM 781 O O . GLY A 1 100 ? 17.391 0.267 5.391 1 40.38 100 GLY A O 1
ATOM 782 N N . LYS A 1 101 ? 17.719 0.67 3.537 1 37 101 LYS A N 1
ATOM 783 C CA . LYS A 1 101 ? 17.766 -0.752 3.213 1 37 101 LYS A CA 1
ATOM 784 C C . LYS A 1 101 ? 18.938 -1.441 3.9 1 37 101 LYS A C 1
ATOM 786 O O . LYS A 1 101 ? 20.094 -1.205 3.549 1 37 101 LYS A O 1
ATOM 791 N N . ARG A 1 102 ? 19.141 -1.508 5.254 1 32.25 102 ARG A N 1
ATOM 792 C CA . ARG A 1 102 ? 20.203 -2.303 5.859 1 32.25 102 ARG A CA 1
ATOM 793 C C . ARG A 1 102 ? 20.188 -3.736 5.34 1 32.25 102 ARG A C 1
ATOM 795 O O . ARG A 1 102 ? 19.484 -4.59 5.898 1 32.25 102 ARG A O 1
ATOM 802 N N . GLN A 1 103 ? 19.672 -4.059 4.176 1 28.86 103 GLN A N 1
ATOM 803 C CA . GLN A 1 103 ? 20 -5.457 3.93 1 28.86 103 GLN A CA 1
ATOM 804 C C . GLN A 1 103 ? 21.516 -5.691 4.039 1 28.86 103 GLN A C 1
ATOM 806 O O . GLN A 1 103 ? 22.188 -5.914 3.029 1 28.86 103 GLN A O 1
ATOM 811 N N . GLY A 1 104 ? 22.344 -4.953 4.953 1 27.03 104 GLY A N 1
ATOM 812 C CA . GLY A 1 104 ? 23.578 -5.68 5.191 1 27.03 104 GLY A CA 1
ATOM 813 C C . GLY A 1 104 ? 23.359 -7.004 5.898 1 27.03 104 GLY A C 1
ATOM 814 O O . GLY A 1 104 ? 22.328 -7.207 6.551 1 27.03 104 GLY A O 1
ATOM 815 N N . MET B 1 1 ? 15.844 -8.227 -26.188 1 29.09 1 MET B N 1
ATOM 816 C CA . MET B 1 1 ? 15.352 -7.762 -24.891 1 29.09 1 MET B CA 1
ATOM 817 C C . MET B 1 1 ? 14.188 -8.617 -24.422 1 29.09 1 MET B C 1
ATOM 819 O O . MET B 1 1 ? 13.25 -8.875 -25.172 1 29.09 1 MET B O 1
ATOM 823 N N . PRO B 1 2 ? 14.32 -9.656 -23.641 1 34.94 2 PRO B N 1
ATOM 824 C CA . PRO B 1 2 ? 13.172 -10.523 -23.344 1 34.94 2 PRO B CA 1
ATOM 825 C C . PRO B 1 2 ? 11.922 -9.734 -22.953 1 34.94 2 PRO B C 1
ATOM 827 O O . PRO B 1 2 ? 11.992 -8.844 -22.109 1 34.94 2 PRO B O 1
ATOM 830 N N . LEU B 1 3 ? 11.188 -9.328 -23.875 1 35.12 3 LEU B N 1
ATOM 831 C CA . LEU B 1 3 ? 9.945 -8.586 -23.688 1 35.12 3 LEU B CA 1
ATOM 832 C C . LEU B 1 3 ? 9.133 -9.188 -22.547 1 35.12 3 LEU B C 1
ATOM 834 O O . LEU B 1 3 ? 8.469 -10.211 -22.719 1 35.12 3 LEU B O 1
ATOM 838 N N . ILE B 1 4 ? 9.711 -9.586 -21.422 1 44.22 4 ILE B N 1
ATOM 839 C CA . ILE B 1 4 ? 8.789 -10.047 -20.375 1 44.22 4 ILE B CA 1
ATOM 840 C C . ILE B 1 4 ? 7.445 -9.336 -20.547 1 44.22 4 ILE B C 1
ATOM 842 O O . ILE B 1 4 ? 7.348 -8.125 -20.344 1 44.22 4 ILE B O 1
ATOM 846 N N . GLN B 1 5 ? 6.77 -9.594 -21.578 1 47 5 GLN B N 1
ATOM 847 C CA . GLN B 1 5 ? 5.496 -9.109 -22.109 1 47 5 GLN B CA 1
ATOM 848 C C . GLN B 1 5 ? 4.5 -8.859 -20.969 1 47 5 GLN B C 1
ATOM 850 O O . GLN B 1 5 ? 4.34 -9.703 -20.078 1 47 5 GLN B O 1
ATOM 855 N N . HIS B 1 6 ? 4.512 -7.668 -20.391 1 54.78 6 HIS B N 1
ATOM 856 C CA . HIS B 1 6 ? 3.463 -7.141 -19.516 1 54.78 6 HIS B CA 1
ATOM 857 C C . HIS B 1 6 ? 2.094 -7.672 -19.922 1 54.78 6 HIS B C 1
ATOM 859 O O . HIS B 1 6 ? 1.382 -7.039 -20.703 1 54.78 6 HIS B O 1
ATOM 865 N N . ASN B 1 7 ? 2.131 -8.984 -20.188 1 65.31 7 ASN B N 1
ATOM 866 C CA . ASN B 1 7 ? 0.807 -9.5 -20.516 1 65.31 7 ASN B CA 1
ATOM 867 C C . ASN B 1 7 ? -0.16 -9.367 -19.344 1 65.31 7 ASN B C 1
ATOM 869 O O . ASN B 1 7 ? 0.145 -9.805 -18.234 1 65.31 7 ASN B O 1
ATOM 873 N N . LYS B 1 8 ? -1.124 -8.461 -19.328 1 72.12 8 LYS B N 1
ATOM 874 C CA . LYS B 1 8 ? -2.162 -8.133 -18.359 1 72.12 8 LYS B CA 1
ATOM 875 C C . LYS B 1 8 ? -2.982 -9.367 -18 1 72.12 8 LYS B C 1
ATOM 877 O O . LYS B 1 8 ? -3.695 -9.375 -16.984 1 72.12 8 LYS B O 1
ATOM 882 N N . GLY B 1 9 ? -2.66 -10.531 -18.344 1 72.31 9 GLY B N 1
ATOM 883 C CA . GLY B 1 9 ? -3.521 -11.688 -18.156 1 72.31 9 GLY B CA 1
ATOM 884 C C . GLY B 1 9 ? -4.797 -11.625 -18.984 1 72.31 9 GLY B C 1
ATOM 885 O O . GLY B 1 9 ? -5.141 -10.57 -19.516 1 72.31 9 GLY B O 1
ATOM 886 N N . ALA B 1 10 ? -5.516 -12.711 -19.25 1 82.88 10 ALA B N 1
ATOM 887 C CA . ALA B 1 10 ? -6.715 -12.781 -20.078 1 82.88 10 ALA B CA 1
ATOM 888 C C . ALA B 1 10 ? -7.977 -12.664 -19.234 1 82.88 10 ALA B C 1
ATOM 890 O O . ALA B 1 10 ? -9.062 -12.391 -19.75 1 82.88 10 AL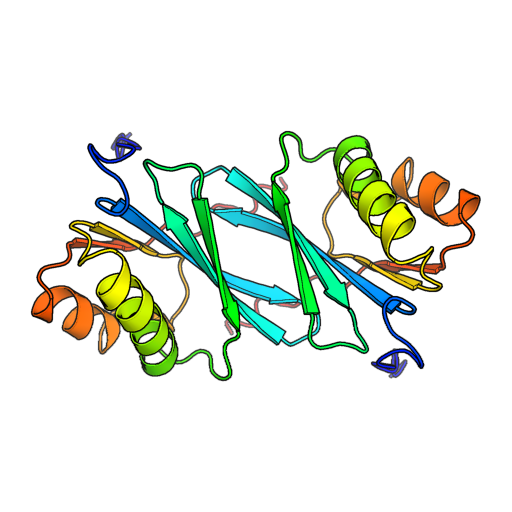A B O 1
ATOM 891 N N . SER B 1 11 ? -7.918 -12.906 -17.922 1 90.75 11 SER B N 1
ATOM 892 C CA . SER B 1 11 ? -9.047 -12.836 -17 1 90.75 11 SER B CA 1
ATOM 893 C C . SER B 1 11 ? -8.602 -12.352 -15.625 1 90.75 11 SER B C 1
ATOM 895 O O . SER B 1 11 ? -7.414 -12.375 -15.305 1 90.75 11 SER B O 1
ATOM 897 N N . PRO B 1 12 ? -9.508 -11.953 -14.883 1 93.12 12 PRO B N 1
ATOM 898 C CA . PRO B 1 12 ? -9.164 -11.5 -13.531 1 93.12 12 PRO B CA 1
ATOM 899 C C . PRO B 1 12 ? -8.453 -12.57 -12.711 1 93.12 12 PRO B C 1
ATOM 901 O O . PRO B 1 12 ? -8.844 -13.742 -12.75 1 93.12 12 PRO B O 1
ATOM 904 N N . TRP B 1 13 ? -7.379 -12.195 -12.031 1 94 13 TRP B N 1
ATOM 905 C CA . TRP B 1 13 ? -6.613 -12.953 -11.055 1 94 13 TRP B CA 1
ATOM 906 C C . TRP B 1 13 ? -5.852 -14.094 -11.727 1 94 13 TRP B C 1
ATOM 908 O O . TRP B 1 13 ? -5.375 -15.016 -11.055 1 94 13 TRP B O 1
ATOM 918 N N . GLU B 1 14 ? -5.77 -14.047 -13.055 1 96.25 14 GLU B N 1
ATOM 919 C CA . GLU B 1 14 ? -4.934 -15.016 -13.766 1 96.25 14 GLU B CA 1
ATOM 920 C C . GLU B 1 14 ? -3.451 -14.734 -13.539 1 96.25 14 GLU B C 1
ATOM 922 O O . GLU B 1 14 ? -2.645 -15.656 -13.445 1 96.25 14 GLU B O 1
ATOM 927 N N . LYS B 1 15 ? -3.145 -13.492 -13.531 1 96.56 15 LYS B N 1
ATOM 928 C CA . LYS B 1 15 ? -1.807 -12.984 -13.242 1 96.56 15 LYS B CA 1
ATOM 929 C C . LYS B 1 15 ? -1.852 -11.891 -12.18 1 96.56 15 LYS B C 1
ATOM 931 O O . LYS B 1 15 ? -2.584 -10.906 -12.328 1 96.56 15 LYS B O 1
ATOM 936 N N . VAL B 1 16 ? -1.025 -12.102 -11.109 1 97 16 VAL B N 1
ATOM 937 C CA . VAL B 1 16 ? -1.048 -11.109 -10.047 1 97 16 VAL B CA 1
ATOM 938 C C . VAL B 1 16 ? 0.379 -10.695 -9.695 1 97 16 VAL B C 1
ATOM 940 O O . VAL B 1 16 ? 1.318 -11.477 -9.859 1 97 16 VAL B O 1
ATOM 943 N N . ALA B 1 17 ? 0.516 -9.453 -9.305 1 97 17 ALA B N 1
ATOM 944 C CA . ALA B 1 17 ? 1.756 -8.945 -8.727 1 97 17 ALA B CA 1
ATOM 945 C C . ALA B 1 17 ? 1.624 -8.773 -7.215 1 97 17 ALA B C 1
ATOM 947 O O . ALA B 1 17 ? 0.579 -8.344 -6.723 1 97 17 ALA B O 1
ATOM 948 N N . THR B 1 18 ? 2.666 -9.148 -6.469 1 97.38 18 THR B N 1
ATOM 949 C CA . THR B 1 18 ? 2.643 -8.969 -5.023 1 97.38 18 THR B CA 1
ATOM 950 C C . THR B 1 18 ? 3.98 -8.438 -4.52 1 97.38 18 THR B C 1
ATOM 952 O O . THR B 1 18 ? 5.039 -8.867 -4.984 1 97.38 18 THR B O 1
ATOM 955 N N . ASP B 1 19 ? 3.926 -7.461 -3.631 1 95.88 19 ASP B N 1
ATOM 956 C CA . ASP B 1 19 ? 5.105 -6.875 -2.996 1 95.88 19 ASP B CA 1
ATOM 957 C C . ASP B 1 19 ? 4.785 -6.398 -1.581 1 95.88 19 ASP B C 1
ATOM 959 O O . ASP B 1 19 ? 3.621 -6.379 -1.174 1 95.88 19 ASP B O 1
ATOM 963 N N . LEU B 1 20 ? 5.887 -6.203 -0.869 1 96 20 LEU B N 1
ATOM 964 C CA . LEU B 1 20 ? 5.719 -5.73 0.5 1 96 20 LEU B CA 1
ATOM 965 C C . LEU B 1 20 ? 6.07 -4.25 0.61 1 96 20 LEU B C 1
ATOM 967 O O . LEU B 1 20 ? 6.855 -3.734 -0.19 1 96 20 LEU B O 1
ATOM 971 N N . PHE B 1 21 ? 5.449 -3.531 1.487 1 93.88 21 PHE B N 1
ATOM 972 C CA . PHE B 1 21 ? 5.832 -2.17 1.839 1 93.88 21 PHE B CA 1
ATOM 973 C C . PHE B 1 21 ? 5.664 -1.93 3.336 1 93.88 21 PHE B C 1
ATOM 975 O O . PHE B 1 21 ? 5.035 -2.729 4.031 1 93.88 21 PHE B O 1
ATOM 982 N N . GLU B 1 22 ? 6.398 -0.919 3.762 1 93.5 22 GLU B N 1
ATOM 983 C CA . GLU B 1 22 ? 6.379 -0.552 5.176 1 93.5 22 GLU B CA 1
ATOM 984 C C . GLU B 1 22 ? 5.969 0.906 5.359 1 93.5 22 GLU B C 1
ATOM 986 O O . GLU B 1 22 ? 6.453 1.787 4.645 1 93.5 22 GLU B O 1
ATOM 991 N N . ILE B 1 23 ? 5.09 1.193 6.289 1 92.5 23 ILE B N 1
ATOM 992 C CA . ILE B 1 23 ? 4.734 2.549 6.695 1 92.5 23 ILE B CA 1
ATOM 993 C C . ILE B 1 23 ? 4.508 2.594 8.203 1 92.5 23 ILE B C 1
ATOM 995 O O . ILE B 1 23 ? 3.809 1.744 8.758 1 92.5 23 ILE B O 1
ATOM 999 N N . GLN B 1 24 ? 5.117 3.527 8.906 1 89.38 24 GLN B N 1
ATOM 1000 C CA . GLN B 1 24 ? 5.012 3.717 10.344 1 89.38 24 GLN B CA 1
ATOM 1001 C C . GLN B 1 24 ? 5.418 2.453 11.094 1 89.38 24 GLN B C 1
ATOM 1003 O O . GLN B 1 24 ? 4.785 2.08 12.086 1 89.38 24 GLN B O 1
ATOM 1008 N N . GLY B 1 25 ? 6.375 1.714 10.555 1 88.44 25 GLY B N 1
ATOM 1009 C CA . GLY B 1 25 ? 6.887 0.524 11.211 1 88.44 25 GLY B CA 1
ATOM 1010 C C . GLY B 1 25 ? 5.98 -0.682 11.062 1 88.44 25 GLY B C 1
ATOM 1011 O O . GLY B 1 25 ? 6.258 -1.747 11.617 1 88.44 25 GLY B O 1
ATOM 1012 N N . ARG B 1 26 ? 4.906 -0.415 10.344 1 92.94 26 ARG B N 1
ATOM 1013 C CA . ARG B 1 26 ? 3.975 -1.505 10.07 1 92.94 26 ARG B CA 1
ATOM 1014 C C . ARG B 1 26 ? 4.188 -2.068 8.664 1 92.94 26 ARG B C 1
ATOM 1016 O O . ARG B 1 26 ? 4.438 -1.317 7.723 1 92.94 26 ARG B O 1
ATOM 1023 N N . HIS B 1 27 ? 4.062 -3.461 8.602 1 95.44 27 HIS B N 1
ATOM 1024 C CA . HIS B 1 27 ? 4.336 -4.121 7.332 1 95.44 27 HIS B CA 1
ATOM 1025 C C . HIS B 1 27 ? 3.043 -4.551 6.645 1 95.44 27 HIS B C 1
ATOM 1027 O O . HIS B 1 27 ? 2.131 -5.066 7.293 1 95.44 27 HIS B O 1
ATOM 1033 N N . TYR B 1 28 ? 3.057 -4.344 5.348 1 96.81 28 TYR B N 1
ATOM 1034 C CA . TYR B 1 28 ? 1.89 -4.676 4.539 1 96.81 28 TYR B CA 1
ATOM 1035 C C . TYR B 1 28 ? 2.299 -5.41 3.268 1 96.81 28 TYR B C 1
ATOM 1037 O O . TYR B 1 28 ? 3.428 -5.262 2.793 1 96.81 28 TYR B O 1
ATOM 1045 N N . MET B 1 29 ? 1.415 -6.234 2.773 1 97.25 29 MET B N 1
ATOM 1046 C CA . MET B 1 29 ? 1.524 -6.848 1.452 1 97.25 29 MET B CA 1
ATOM 1047 C C . MET B 1 29 ? 0.473 -6.285 0.502 1 97.25 29 MET B C 1
ATOM 1049 O O . MET B 1 29 ? -0.706 -6.203 0.853 1 97.25 29 MET B O 1
ATOM 1053 N N . VAL B 1 30 ? 0.939 -5.848 -0.608 1 97.75 30 VAL B N 1
ATOM 1054 C CA . VAL B 1 30 ? 0.014 -5.434 -1.658 1 97.75 30 VAL B CA 1
ATOM 1055 C C . VAL B 1 30 ? 0.004 -6.473 -2.777 1 97.75 30 VAL B C 1
ATOM 1057 O O . VAL B 1 30 ? 1.056 -6.988 -3.162 1 97.75 30 VAL B O 1
ATOM 1060 N N . THR B 1 31 ? -1.155 -6.828 -3.209 1 97.69 31 THR B N 1
ATOM 1061 C CA . THR B 1 31 ? -1.342 -7.715 -4.352 1 97.69 31 THR B CA 1
ATOM 1062 C C . THR B 1 31 ? -2.213 -7.051 -5.414 1 97.69 31 THR B C 1
ATOM 1064 O O . THR B 1 31 ? -3.316 -6.59 -5.121 1 97.69 31 THR B O 1
ATOM 1067 N N . ALA B 1 32 ? -1.709 -6.996 -6.605 1 96.94 32 ALA B N 1
ATOM 1068 C CA . ALA B 1 32 ? -2.408 -6.32 -7.695 1 96.94 32 ALA B CA 1
ATOM 1069 C C . ALA B 1 32 ? -2.74 -7.293 -8.82 1 96.94 32 ALA B C 1
ATOM 1071 O O . ALA B 1 32 ? -1.91 -8.125 -9.195 1 96.94 32 ALA B O 1
ATOM 1072 N N . ASP B 1 33 ? -3.975 -7.18 -9.273 1 95.44 33 ASP B N 1
ATOM 1073 C CA . ASP B 1 33 ? -4.391 -7.945 -10.445 1 95.44 33 ASP B CA 1
ATOM 1074 C C . ASP B 1 33 ? -3.941 -7.258 -11.734 1 95.44 33 ASP B C 1
ATOM 1076 O O . ASP B 1 33 ? -4.148 -6.055 -11.906 1 95.44 33 ASP B O 1
ATOM 1080 N N . TYR B 1 34 ? -3.324 -8 -12.656 1 93.75 34 TYR B N 1
ATOM 1081 C CA . TYR B 1 34 ? -2.82 -7.43 -13.898 1 93.75 34 TYR B CA 1
ATOM 1082 C C . TYR B 1 34 ? -3.969 -7.035 -14.82 1 93.75 34 TYR B C 1
ATOM 1084 O O . TYR B 1 34 ? -3.838 -6.109 -15.625 1 93.75 34 TYR B O 1
ATOM 1092 N N . PHE B 1 35 ? -5.047 -7.75 -14.68 1 93.69 35 PHE B N 1
ATOM 1093 C CA . PHE B 1 35 ? -6.164 -7.555 -15.602 1 93.69 35 PHE B CA 1
ATOM 1094 C C . PHE B 1 35 ? -7.129 -6.508 -15.062 1 93.69 35 PHE B C 1
ATOM 1096 O O . PHE B 1 35 ? -7.434 -5.527 -15.742 1 93.69 35 PHE B O 1
ATOM 1103 N N . ALA B 1 36 ? -7.539 -6.715 -13.828 1 89.06 36 ALA B N 1
ATOM 1104 C CA . ALA B 1 36 ? -8.492 -5.809 -13.203 1 89.06 36 ALA B CA 1
A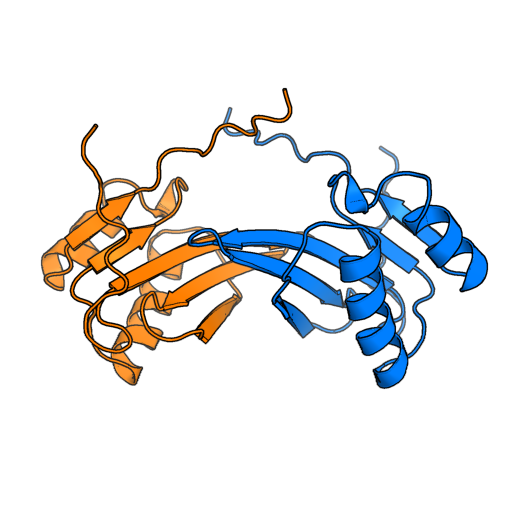TOM 1105 C C . ALA B 1 36 ? -7.777 -4.699 -12.438 1 89.06 36 ALA B C 1
ATOM 1107 O O . ALA B 1 36 ? -6.695 -4.918 -11.883 1 89.06 36 ALA B O 1
ATOM 1108 N N . ASN B 1 37 ? -8.195 -3.498 -12.562 1 87.25 37 ASN B N 1
ATOM 1109 C CA . ASN B 1 37 ? -7.652 -2.396 -11.773 1 87.25 37 ASN B CA 1
ATOM 1110 C C . ASN B 1 37 ? -8.047 -2.512 -10.305 1 87.25 37 ASN B C 1
ATOM 1112 O O . ASN B 1 37 ? -8.75 -1.644 -9.781 1 87.25 37 ASN B O 1
ATOM 1116 N N . PHE B 1 38 ? -7.605 -3.611 -9.727 1 90.38 38 PHE B N 1
ATOM 1117 C CA . PHE B 1 38 ? -7.945 -3.928 -8.344 1 90.38 38 PHE B CA 1
ATOM 1118 C C . PHE B 1 38 ? -6.707 -4.363 -7.566 1 90.38 38 PHE B C 1
ATOM 1120 O O . PHE B 1 38 ? -5.875 -5.109 -8.078 1 90.38 38 PHE B O 1
ATOM 1127 N N . ILE B 1 39 ? -6.555 -3.717 -6.285 1 95.19 39 ILE B N 1
ATOM 1128 C CA . ILE B 1 39 ? -5.457 -4.156 -5.43 1 95.19 39 ILE B CA 1
ATOM 1129 C C . ILE B 1 39 ? -6.004 -4.609 -4.078 1 95.19 39 ILE B C 1
ATOM 1131 O O . ILE B 1 39 ? -7.066 -4.148 -3.646 1 95.19 39 ILE B O 1
ATOM 1135 N N . LYS B 1 40 ? -5.344 -5.543 -3.465 1 96.75 40 LYS B N 1
ATOM 1136 C CA . LYS B 1 40 ? -5.574 -5.965 -2.086 1 96.75 40 LYS B CA 1
ATOM 1137 C C . LYS B 1 40 ? -4.387 -5.613 -1.195 1 96.75 40 LYS B C 1
ATOM 1139 O O . LYS B 1 40 ? -3.234 -5.773 -1.6 1 96.75 40 LYS B O 1
ATOM 1144 N N . VAL B 1 41 ? -4.695 -5.074 -0.059 1 97.31 41 VAL B N 1
ATOM 1145 C CA . VAL B 1 41 ? -3.65 -4.77 0.912 1 97.31 41 VAL B CA 1
ATOM 1146 C C . VAL B 1 41 ? -3.895 -5.559 2.197 1 97.31 41 VAL B C 1
ATOM 1148 O O . VAL B 1 41 ? -4.992 -5.516 2.76 1 97.31 41 VAL B O 1
ATOM 1151 N N . ASP B 1 42 ? -2.889 -6.23 2.627 1 97.81 42 ASP B N 1
ATOM 1152 C CA . ASP B 1 42 ? -2.973 -7.023 3.848 1 97.81 42 ASP B CA 1
ATOM 1153 C C . ASP B 1 42 ? -1.975 -6.531 4.895 1 97.81 42 ASP B C 1
ATOM 1155 O O . ASP B 1 42 ? -0.829 -6.215 4.566 1 97.81 42 ASP B O 1
ATOM 1159 N N . PHE B 1 43 ? -2.463 -6.512 6.105 1 96.69 43 PHE B N 1
ATOM 1160 C CA . PHE B 1 43 ? -1.553 -6.309 7.227 1 96.69 43 PHE B CA 1
ATOM 1161 C C . PHE B 1 43 ? -0.753 -7.574 7.508 1 96.69 43 PHE B C 1
ATOM 1163 O O . PHE B 1 43 ? -1.3 -8.68 7.484 1 96.69 43 PHE B O 1
ATOM 1170 N N . LEU B 1 44 ? 0.552 -7.328 7.781 1 96.88 44 LEU B N 1
ATOM 1171 C CA . LEU B 1 44 ? 1.421 -8.461 8.094 1 96.88 44 LEU B CA 1
ATOM 1172 C C . LEU B 1 44 ? 1.973 -8.352 9.508 1 96.88 44 LEU B C 1
ATOM 1174 O O . LEU B 1 44 ? 2.48 -7.297 9.898 1 96.88 44 LEU B O 1
ATOM 1178 N N . THR B 1 45 ? 1.929 -9.453 10.227 1 95.69 45 THR B N 1
ATOM 1179 C CA . THR B 1 45 ? 2.496 -9.492 11.57 1 95.69 45 THR B CA 1
ATOM 1180 C C . THR B 1 45 ? 3.938 -9.992 11.539 1 95.69 45 THR B C 1
ATOM 1182 O O . THR B 1 45 ? 4.652 -9.906 12.539 1 95.69 45 THR B O 1
ATOM 1185 N N . SER B 1 46 ? 4.363 -10.531 10.406 1 95 46 SER B N 1
ATOM 1186 C CA . SER B 1 46 ? 5.727 -10.992 10.164 1 95 46 SER B CA 1
ATOM 1187 C C . SER B 1 46 ? 6.086 -10.898 8.688 1 95 46 SER B C 1
ATOM 1189 O O . SER B 1 46 ? 5.203 -10.859 7.828 1 95 46 SER B O 1
ATOM 1191 N N . LEU B 1 47 ? 7.402 -10.852 8.438 1 94.38 47 LEU B N 1
ATOM 1192 C CA . LEU B 1 47 ? 7.867 -10.766 7.059 1 94.38 47 LEU B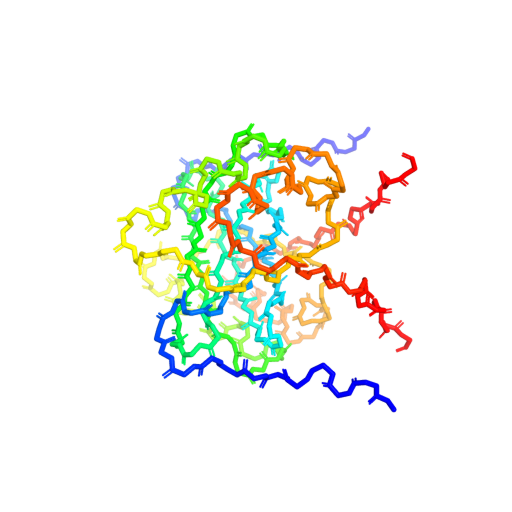 CA 1
ATOM 1193 C C . LEU B 1 47 ? 8.281 -12.141 6.539 1 94.38 47 LEU B C 1
ATOM 1195 O O . LEU B 1 47 ? 9 -12.234 5.535 1 94.38 47 LEU B O 1
ATOM 1199 N N . SER B 1 48 ? 7.809 -13.117 7.152 1 94.44 48 SER B N 1
ATOM 1200 C CA . SER B 1 48 ? 8.203 -14.477 6.773 1 94.44 48 SER B CA 1
ATOM 1201 C C . SER B 1 48 ? 7.473 -14.93 5.512 1 94.44 48 SER B C 1
ATOM 1203 O O . SER B 1 48 ? 6.367 -14.461 5.227 1 94.44 48 SER B O 1
ATOM 1205 N N . ALA B 1 49 ? 8.133 -15.891 4.855 1 96.38 49 ALA B N 1
ATOM 1206 C CA . ALA B 1 49 ? 7.469 -16.516 3.711 1 96.38 49 ALA B CA 1
ATOM 1207 C C . ALA B 1 49 ? 6.129 -17.125 4.117 1 96.38 49 ALA B C 1
ATOM 1209 O O . ALA B 1 49 ? 5.152 -17.031 3.369 1 96.38 49 ALA B O 1
ATOM 1210 N N . GLY B 1 50 ? 6.062 -17.703 5.316 1 96.69 50 GLY B N 1
ATOM 1211 C CA . GLY B 1 50 ? 4.84 -18.328 5.797 1 96.69 50 GLY B CA 1
ATOM 1212 C C . GLY B 1 50 ? 3.678 -17.359 5.898 1 96.69 50 GLY B C 1
ATOM 1213 O O . GLY B 1 50 ? 2.559 -17.688 5.496 1 96.69 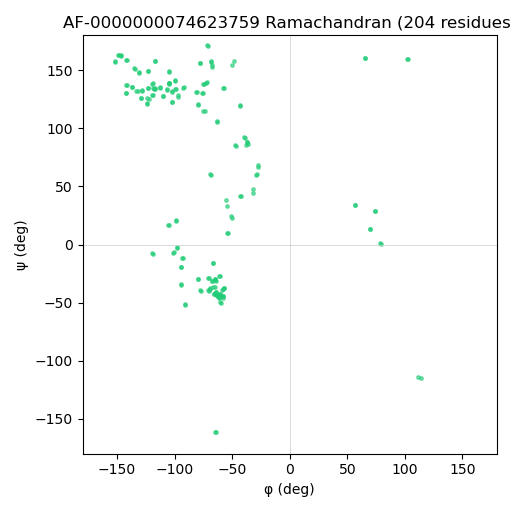50 GLY B O 1
ATOM 1214 N N . GLN B 1 51 ? 3.969 -16.203 6.441 1 97.44 51 GLN B N 1
ATOM 1215 C CA . GLN B 1 51 ? 2.92 -15.203 6.578 1 97.44 51 GLN B CA 1
ATOM 1216 C C . GLN B 1 51 ? 2.449 -14.711 5.211 1 97.44 51 GLN B C 1
ATOM 1218 O O . GLN B 1 51 ? 1.246 -14.578 4.977 1 97.44 51 GLN B O 1
ATOM 1223 N N . VAL B 1 52 ? 3.359 -14.477 4.32 1 97.75 52 VAL B N 1
ATOM 1224 C CA . VAL B 1 52 ? 3.047 -14.031 2.967 1 97.75 52 VAL B CA 1
ATOM 1225 C C . VAL B 1 52 ? 2.201 -15.094 2.262 1 97.75 52 VAL B C 1
ATOM 1227 O O . VAL B 1 52 ? 1.166 -14.781 1.672 1 97.75 52 VAL B O 1
ATOM 1230 N N . ILE B 1 53 ? 2.607 -16.297 2.393 1 98.06 53 ILE B N 1
ATOM 1231 C CA . ILE B 1 53 ? 1.93 -17.406 1.747 1 98.06 53 ILE B CA 1
ATOM 1232 C C . ILE B 1 53 ? 0.515 -17.547 2.305 1 98.06 53 ILE B C 1
ATOM 1234 O O . ILE B 1 53 ? -0.437 -17.766 1.554 1 98.06 53 ILE B O 1
ATOM 1238 N N . THR B 1 54 ? 0.396 -17.391 3.59 1 98.12 54 THR B N 1
ATOM 1239 C CA . THR B 1 54 ? -0.913 -17.469 4.227 1 98.12 54 THR B CA 1
ATOM 1240 C C . THR B 1 54 ? -1.87 -16.438 3.646 1 98.12 54 THR B C 1
ATOM 1242 O O . THR B 1 54 ? -3.021 -16.75 3.338 1 98.12 54 THR B O 1
ATOM 1245 N N . LYS B 1 55 ? -1.416 -15.242 3.498 1 98.38 55 LYS B N 1
ATOM 1246 C CA . LYS B 1 55 ? -2.248 -14.188 2.922 1 98.38 55 LYS B CA 1
ATOM 1247 C C . LYS 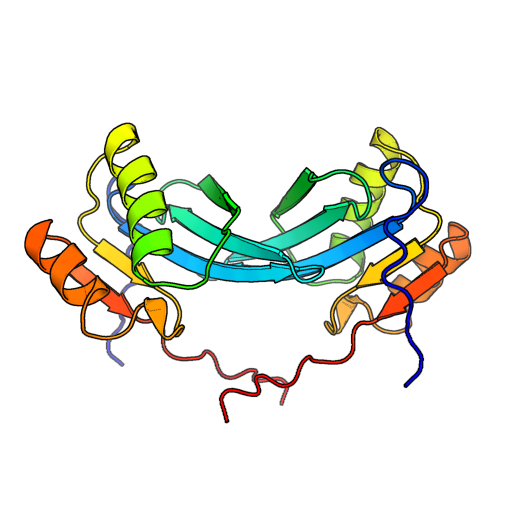B 1 55 ? -2.598 -14.5 1.47 1 98.38 55 LYS B C 1
ATOM 1249 O O . LYS B 1 55 ? -3.744 -14.32 1.051 1 98.38 55 LYS B O 1
ATOM 1254 N N . LEU B 1 56 ? -1.631 -14.984 0.697 1 98.25 56 LEU B N 1
ATOM 1255 C CA . LEU B 1 56 ? -1.875 -15.32 -0.701 1 98.25 56 LEU B CA 1
ATOM 1256 C C . LEU B 1 56 ? -2.898 -16.438 -0.818 1 98.25 56 LEU B C 1
ATOM 1258 O O . LEU B 1 56 ? -3.805 -16.375 -1.651 1 98.25 56 LEU B O 1
ATOM 1262 N N . LYS B 1 57 ? -2.727 -17.438 0.02 1 98.31 57 LYS B N 1
ATOM 1263 C CA . LYS B 1 57 ? -3.693 -18.516 0.005 1 98.31 57 LYS B CA 1
ATOM 1264 C C . LYS B 1 57 ? -5.105 -18.016 0.271 1 98.31 57 LYS B C 1
ATOM 1266 O O . LYS B 1 57 ? -6.07 -18.516 -0.311 1 98.31 57 LYS B O 1
ATOM 1271 N N . GLY B 1 58 ? -5.219 -17.062 1.172 1 98.12 58 GLY B N 1
ATOM 1272 C CA . GLY B 1 58 ? -6.512 -16.438 1.392 1 98.12 58 GLY B CA 1
ATOM 1273 C C . GLY B 1 58 ? -7.09 -15.805 0.138 1 98.12 58 GLY B C 1
ATOM 1274 O O . GLY B 1 58 ? -8.281 -15.938 -0.135 1 98.12 58 GLY B O 1
ATOM 1275 N N . HIS B 1 59 ? -6.289 -15.125 -0.579 1 97.75 59 HIS B N 1
ATOM 1276 C CA . HIS B 1 59 ? -6.723 -14.523 -1.833 1 97.75 59 HIS B CA 1
ATOM 1277 C C . HIS B 1 59 ? -7.133 -15.586 -2.844 1 97.75 59 HIS B C 1
ATOM 1279 O O . HIS B 1 59 ? -8.164 -15.461 -3.502 1 97.75 59 HIS B O 1
ATOM 1285 N N . PHE B 1 60 ? -6.289 -16.656 -2.92 1 97.06 60 PHE B N 1
ATOM 1286 C CA . PHE B 1 60 ? -6.523 -17.688 -3.916 1 97.06 60 PHE B CA 1
ATOM 1287 C C . PHE B 1 60 ? -7.805 -18.453 -3.607 1 97.06 60 PHE B C 1
ATOM 1289 O O . PHE B 1 60 ? -8.492 -18.922 -4.52 1 97.06 60 PHE B O 1
ATOM 1296 N N . ALA B 1 61 ? -8.148 -18.594 -2.348 1 97.25 61 ALA B N 1
ATOM 1297 C CA . ALA B 1 61 ? -9.391 -19.25 -1.939 1 97.25 61 ALA B CA 1
ATOM 1298 C C . ALA B 1 61 ? -10.602 -18.453 -2.414 1 97.25 61 ALA B C 1
ATOM 1300 O O . ALA B 1 61 ? -11.641 -19.047 -2.732 1 97.25 61 ALA B O 1
ATOM 1301 N N . LEU B 1 62 ? -10.477 -17.172 -2.535 1 96.19 62 LEU B N 1
ATOM 1302 C CA . LEU B 1 62 ? -11.602 -16.312 -2.865 1 96.19 62 LEU B CA 1
ATOM 1303 C C . LEU B 1 62 ? -11.672 -16.062 -4.367 1 96.19 62 LEU B C 1
ATOM 1305 O O . LEU B 1 62 ? -12.766 -15.961 -4.93 1 96.19 62 LEU B O 1
ATOM 1309 N N . TYR B 1 63 ? -10.555 -15.984 -5.016 1 95.81 63 TYR B N 1
ATOM 1310 C CA . TYR B 1 63 ? -10.555 -15.461 -6.379 1 95.81 63 TYR B CA 1
ATOM 1311 C C . TYR B 1 63 ? -10.031 -16.5 -7.359 1 95.81 63 TYR B C 1
ATOM 1313 O O . TYR B 1 63 ? -10.078 -16.312 -8.57 1 95.81 63 TYR B O 1
ATOM 1321 N N . GLY B 1 64 ? -9.523 -17.625 -6.77 1 96.19 64 GLY B N 1
ATOM 1322 C CA . GLY B 1 64 ? -8.93 -18.656 -7.605 1 96.19 64 GLY B CA 1
ATOM 1323 C C . GLY B 1 64 ? -7.414 -18.641 -7.605 1 96.19 64 GLY B C 1
ATOM 1324 O O . GLY B 1 64 ? -6.805 -17.625 -7.25 1 96.19 64 GLY B O 1
ATOM 1325 N N . VAL B 1 65 ? -6.848 -19.797 -7.988 1 97.81 65 VAL B N 1
ATOM 1326 C CA . VAL B 1 65 ? -5.395 -19.938 -8.047 1 97.81 65 VAL B CA 1
ATOM 1327 C C . VAL B 1 65 ? -4.867 -19.297 -9.328 1 97.81 65 VAL B C 1
ATOM 1329 O O . VAL B 1 65 ? -5.293 -19.656 -10.43 1 97.81 65 VAL B O 1
ATOM 1332 N N . PRO B 1 66 ? -4 -18.297 -9.211 1 97.81 66 PRO B N 1
ATOM 1333 C CA . PRO B 1 66 ? -3.447 -17.688 -10.422 1 97.81 66 PRO B CA 1
ATOM 1334 C C . PRO B 1 66 ? -2.52 -18.625 -11.188 1 97.81 66 PRO B C 1
ATOM 1336 O O . PRO B 1 66 ? -1.962 -19.562 -10.609 1 97.81 66 PRO B O 1
ATOM 1339 N N . LYS B 1 67 ? -2.398 -18.312 -12.461 1 97.69 67 LYS B N 1
ATOM 1340 C CA . LYS B 1 67 ? -1.422 -19.031 -13.273 1 97.69 67 LYS B CA 1
ATOM 1341 C C . LYS B 1 67 ? -0.013 -18.5 -13.047 1 97.69 67 LYS B C 1
ATOM 1343 O O . LYS B 1 67 ? 0.965 -19.234 -13.141 1 97.69 67 LYS B O 1
ATOM 1348 N N . MET B 1 68 ? 0.037 -17.141 -12.703 1 97.44 68 MET B N 1
ATOM 1349 C CA . MET B 1 68 ? 1.339 -16.5 -12.539 1 97.44 68 MET B CA 1
ATOM 1350 C C . MET B 1 68 ? 1.313 -15.516 -11.375 1 97.44 68 MET B C 1
ATOM 1352 O O . MET B 1 68 ? 0.349 -14.766 -11.219 1 97.44 68 MET B O 1
ATOM 1356 N N . VAL B 1 69 ? 2.373 -15.57 -10.602 1 96.94 69 VAL B N 1
ATOM 1357 C CA . VAL B 1 69 ? 2.596 -14.594 -9.539 1 96.94 69 VAL B CA 1
ATOM 1358 C C . VAL B 1 69 ? 3.947 -13.914 -9.734 1 96.94 69 VAL B C 1
ATOM 1360 O O . VAL B 1 69 ? 4.977 -14.586 -9.844 1 96.94 69 VAL B O 1
ATOM 1363 N N . VAL B 1 70 ? 3.881 -12.617 -9.859 1 95.62 70 VAL B N 1
ATOM 1364 C CA . VAL B 1 70 ? 5.082 -11.797 -9.938 1 95.62 70 VAL B CA 1
ATOM 1365 C C . VAL B 1 70 ? 5.336 -11.125 -8.586 1 95.62 70 VAL B C 1
ATOM 1367 O O . VAL B 1 70 ? 4.445 -10.484 -8.023 1 95.62 70 VAL B O 1
ATOM 1370 N N . THR B 1 71 ? 6.539 -11.367 -8.008 1 95.75 71 THR B N 1
ATOM 1371 C CA . THR B 1 71 ? 6.777 -10.805 -6.68 1 95.75 71 THR B CA 1
ATOM 1372 C C . THR B 1 71 ? 7.93 -9.805 -6.711 1 95.75 71 THR B C 1
ATOM 1374 O O . THR B 1 71 ? 8.703 -9.773 -7.672 1 95.75 71 THR B O 1
ATOM 1377 N N . GLY B 1 72 ? 7.953 -8.922 -5.719 1 92.25 72 GLY B N 1
ATOM 1378 C CA . GLY B 1 72 ? 9.125 -8.078 -5.516 1 92.25 72 GLY B CA 1
ATOM 1379 C C . GLY B 1 72 ? 10.367 -8.867 -5.141 1 92.25 72 GLY B C 1
ATOM 1380 O O . GLY B 1 72 ? 10.43 -10.078 -5.363 1 92.25 72 GLY B O 1
ATOM 1381 N N . SER B 1 73 ? 11.383 -8.156 -4.566 1 86.12 73 SER B N 1
ATOM 1382 C CA . SER B 1 73 ? 12.695 -8.766 -4.363 1 86.12 73 SER B CA 1
ATOM 1383 C C . SER B 1 73 ? 12.922 -9.109 -2.895 1 86.12 73 SER B C 1
ATOM 1385 O O . SER B 1 73 ? 14.062 -9.32 -2.473 1 86.12 73 SER B O 1
ATOM 1387 N N . GLY B 1 74 ? 11.945 -9.148 -2.133 1 88.5 74 GLY B N 1
ATOM 1388 C CA . GLY B 1 74 ? 12.133 -9.477 -0.727 1 88.5 74 GLY B CA 1
ATOM 1389 C C . GLY B 1 74 ? 12.57 -10.906 -0.497 1 88.5 74 GLY B C 1
ATOM 1390 O O . GLY B 1 74 ? 12.258 -11.797 -1.297 1 88.5 74 GLY B O 1
ATOM 1391 N N . ASN B 1 75 ? 13.227 -11.117 0.576 1 88.62 75 ASN B N 1
ATOM 1392 C CA . ASN B 1 75 ? 13.75 -12.43 0.913 1 88.62 75 ASN B CA 1
ATOM 1393 C C . ASN B 1 75 ? 12.633 -13.461 1.067 1 88.62 75 ASN B C 1
ATOM 1395 O O . ASN B 1 75 ? 12.844 -14.656 0.85 1 88.62 75 ASN B O 1
ATOM 1399 N N . GLN B 1 76 ? 11.492 -12.984 1.419 1 91.88 76 GLN B N 1
ATOM 1400 C CA . GLN B 1 76 ? 10.359 -13.875 1.651 1 91.88 76 GLN B CA 1
ATOM 1401 C C . GLN B 1 76 ? 9.906 -14.539 0.354 1 91.88 76 GLN B C 1
ATOM 1403 O O . GLN B 1 76 ? 9.164 -15.516 0.38 1 91.88 76 GLN B O 1
ATOM 1408 N N . PHE B 1 77 ? 10.367 -13.969 -0.781 1 93.31 77 PHE B N 1
ATOM 1409 C CA . PHE B 1 77 ? 9.93 -14.492 -2.068 1 93.31 77 PHE B CA 1
ATOM 1410 C C . PHE B 1 77 ? 11 -15.391 -2.684 1 93.31 77 PHE B C 1
ATOM 1412 O O . PHE B 1 77 ? 10.836 -15.883 -3.803 1 93.31 77 PHE B O 1
ATOM 1419 N N . THR B 1 78 ? 12.133 -15.398 -2.008 1 81.12 78 THR B N 1
ATOM 1420 C CA . THR B 1 78 ? 13.258 -16.172 -2.521 1 81.12 78 THR B CA 1
ATOM 1421 C C . THR B 1 78 ? 13 -17.672 -2.367 1 81.12 78 THR B C 1
ATOM 1423 O O . THR B 1 78 ? 12.094 -18.078 -1.636 1 81.12 78 THR B O 1
ATOM 1426 N N . ALA B 1 79 ? 14.016 -18.297 -3.043 1 73.62 79 ALA B N 1
ATOM 1427 C CA . ALA B 1 79 ? 13.945 -19.75 -3.107 1 73.62 79 ALA B CA 1
ATOM 1428 C C . ALA B 1 79 ? 13.711 -20.359 -1.723 1 73.62 79 ALA B C 1
ATOM 1430 O O . ALA B 1 79 ? 13.742 -19.641 -0.718 1 73.62 79 ALA B O 1
ATOM 1431 N N . GLY B 1 80 ? 13.125 -21.578 -1.533 1 88.12 80 GLY B N 1
ATOM 1432 C CA . GLY B 1 80 ? 12.75 -22.297 -0.325 1 88.12 80 GLY B CA 1
ATOM 1433 C C . GLY B 1 80 ? 11.25 -22.469 -0.168 1 88.12 80 GLY B C 1
ATOM 1434 O O . GLY B 1 80 ? 10.594 -23.062 -1.021 1 88.12 80 GLY B O 1
ATOM 1435 N N . GLU B 1 81 ? 10.797 -21.844 0.845 1 93.12 81 GLU B N 1
ATOM 1436 C CA . GLU B 1 81 ? 9.398 -22.031 1.238 1 93.12 81 GLU B CA 1
ATOM 1437 C C . GLU B 1 81 ? 8.445 -21.5 0.176 1 93.12 81 GLU B C 1
ATOM 1439 O O . GLU B 1 81 ? 7.438 -22.125 -0.139 1 93.12 81 GLU B O 1
ATOM 1444 N N . PHE B 1 82 ? 8.844 -20.406 -0.45 1 96.62 82 PHE B N 1
ATOM 1445 C CA . PHE B 1 82 ? 7.949 -19.781 -1.415 1 96.62 82 PHE B CA 1
ATOM 1446 C C . PHE B 1 82 ? 7.949 -20.531 -2.734 1 96.62 82 PHE B C 1
ATOM 1448 O O . PHE B 1 82 ? 6.898 -20.719 -3.354 1 96.62 82 PHE B O 1
ATOM 1455 N N . ALA B 1 83 ? 9.141 -20.969 -3.113 1 94.94 83 ALA B N 1
ATOM 1456 C CA . ALA B 1 83 ? 9.258 -21.781 -4.324 1 94.94 83 ALA B CA 1
ATOM 1457 C C . ALA B 1 83 ? 8.477 -23.078 -4.191 1 94.94 83 ALA B C 1
ATOM 1459 O O . ALA B 1 83 ? 7.785 -23.5 -5.125 1 94.94 83 ALA B O 1
ATOM 1460 N N . LYS B 1 84 ? 8.586 -23.719 -3.07 1 96.69 84 LYS B N 1
ATOM 1461 C CA . LYS B 1 84 ? 7.852 -24.953 -2.822 1 96.69 84 LYS B CA 1
ATOM 1462 C C . LYS B 1 84 ? 6.344 -24.719 -2.889 1 96.69 84 LYS B C 1
ATOM 1464 O O . LYS B 1 84 ? 5.609 -25.516 -3.461 1 96.69 84 LYS B O 1
ATOM 1469 N N . PHE B 1 85 ? 5.949 -23.578 -2.268 1 97.81 85 PHE B N 1
ATOM 1470 C CA . PHE B 1 85 ? 4.543 -23.203 -2.254 1 97.81 85 PHE B CA 1
ATOM 1471 C C . PHE B 1 85 ? 4.016 -23.016 -3.674 1 97.81 85 PHE B C 1
ATOM 1473 O O . PHE B 1 85 ? 3.004 -23.625 -4.043 1 97.81 85 PHE B O 1
ATOM 1480 N N . THR B 1 86 ? 4.723 -22.25 -4.512 1 97.5 86 THR B N 1
ATOM 1481 C CA . THR B 1 86 ? 4.227 -22 -5.863 1 97.5 86 THR B CA 1
ATOM 1482 C C . THR B 1 86 ? 4.281 -23.266 -6.707 1 97.5 86 THR B C 1
ATOM 1484 O O . THR B 1 86 ? 3.377 -23.516 -7.508 1 97.5 86 THR B O 1
ATOM 1487 N N . ALA B 1 87 ? 5.312 -24.125 -6.57 1 97.06 87 ALA B N 1
ATOM 1488 C CA . ALA B 1 87 ? 5.406 -25.391 -7.293 1 97.06 87 ALA B CA 1
ATOM 1489 C C . ALA B 1 87 ? 4.242 -26.312 -6.938 1 97.06 87 ALA B C 1
ATOM 1491 O O . ALA B 1 87 ? 3.594 -26.875 -7.824 1 97.06 87 ALA B O 1
ATOM 1492 N N . LYS B 1 88 ? 3.936 -26.391 -5.691 1 97.19 88 LYS B N 1
ATOM 1493 C CA . LYS B 1 88 ? 2.871 -27.266 -5.203 1 97.19 88 LYS B CA 1
ATOM 1494 C C . LYS B 1 88 ? 1.514 -26.828 -5.754 1 97.19 88 LYS B C 1
ATOM 1496 O O . LYS B 1 88 ? 0.655 -27.672 -6.027 1 97.19 88 LYS B O 1
ATOM 1501 N N . TRP B 1 89 ? 1.346 -25.562 -5.984 1 97.56 89 TRP B N 1
ATOM 1502 C CA . TRP B 1 89 ? 0.048 -25.031 -6.391 1 97.56 89 TRP B CA 1
ATOM 1503 C C . TRP B 1 89 ? -0.018 -24.859 -7.906 1 97.56 89 TRP B C 1
ATOM 1505 O O . TRP B 1 89 ? -1.042 -24.422 -8.445 1 97.56 89 TRP B O 1
ATOM 1515 N N . GLY B 1 90 ? 1.093 -25.156 -8.562 1 97.62 90 GLY B N 1
ATOM 1516 C CA . GLY B 1 90 ? 1.129 -25.047 -10.016 1 97.62 90 GLY B CA 1
ATOM 1517 C C . GLY B 1 90 ? 1.187 -23.609 -10.508 1 97.62 90 GLY B C 1
ATOM 1518 O O . GLY B 1 90 ? 0.625 -23.297 -11.555 1 97.62 90 GLY B O 1
ATOM 1519 N N . ILE B 1 91 ? 1.738 -22.797 -9.734 1 97.75 91 ILE B N 1
ATOM 1520 C CA . ILE B 1 91 ? 1.836 -21.375 -10.047 1 97.75 91 ILE B CA 1
ATOM 1521 C C . ILE B 1 91 ? 3.205 -21.062 -10.648 1 97.75 91 ILE B C 1
ATOM 1523 O O . ILE B 1 91 ? 4.234 -21.484 -10.109 1 97.75 91 ILE B O 1
ATOM 1527 N N . HIS B 1 92 ? 3.295 -20.422 -11.797 1 97.25 92 HIS B N 1
ATOM 1528 C CA . HIS B 1 92 ? 4.543 -19.875 -12.336 1 97.25 92 HIS B CA 1
ATOM 1529 C C . HIS B 1 92 ? 4.973 -18.625 -11.578 1 97.25 92 HIS B C 1
ATOM 1531 O O . HIS B 1 92 ? 4.273 -17.609 -11.609 1 97.25 92 HIS B O 1
ATOM 1537 N N . HIS B 1 93 ? 6.082 -18.719 -10.906 1 96.31 93 HIS B N 1
ATOM 1538 C CA . HIS B 1 93 ? 6.559 -17.609 -10.086 1 96.31 93 HIS B CA 1
ATOM 1539 C C . HIS B 1 93 ? 7.688 -16.859 -10.781 1 96.31 93 HIS B C 1
ATOM 1541 O O . HIS B 1 93 ? 8.648 -17.469 -11.258 1 96.31 93 HIS B O 1
ATOM 1547 N N . VAL B 1 94 ? 7.574 -15.461 -10.82 1 93.19 94 VAL B N 1
ATOM 1548 C CA . VAL B 1 94 ? 8.602 -14.578 -11.367 1 93.19 94 VAL B CA 1
ATOM 1549 C C . VAL B 1 94 ? 8.938 -13.492 -10.352 1 93.19 94 VAL B C 1
ATOM 1551 O O . VAL B 1 94 ? 8.039 -12.906 -9.734 1 93.19 94 VAL B O 1
ATOM 1554 N N . THR B 1 95 ? 10.242 -13.234 -10.094 1 90.94 95 THR B N 1
ATOM 1555 C CA . THR B 1 95 ? 10.656 -12.148 -9.203 1 90.94 95 THR B CA 1
ATOM 1556 C C . THR B 1 95 ? 11.062 -10.922 -10.008 1 90.94 95 THR B C 1
ATOM 1558 O O . THR B 1 95 ? 11.688 -11.039 -11.062 1 90.94 95 THR B O 1
ATOM 1561 N N . ARG B 1 96 ? 10.547 -9.773 -9.547 1 82.94 96 ARG B N 1
ATOM 1562 C CA . ARG B 1 96 ? 10.953 -8.523 -10.172 1 82.94 96 ARG B CA 1
ATOM 1563 C C . ARG B 1 96 ? 12.398 -8.172 -9.805 1 82.94 96 ARG B C 1
ATOM 1565 O O . ARG B 1 96 ? 12.82 -8.375 -8.672 1 82.94 96 ARG B O 1
ATOM 1572 N N . THR B 1 97 ? 13.086 -7.668 -10.867 1 66.06 97 THR B N 1
ATOM 1573 C CA . THR B 1 97 ? 14.445 -7.191 -10.625 1 66.06 97 THR B CA 1
ATOM 1574 C C . THR B 1 97 ? 14.422 -5.836 -9.922 1 66.06 97 THR B C 1
ATOM 1576 O O . THR B 1 97 ? 13.523 -5.027 -10.148 1 66.06 97 THR B O 1
ATOM 1579 N N . PRO B 1 98 ? 15.219 -5.66 -8.781 1 55.66 98 PRO B N 1
ATOM 1580 C CA . PRO B 1 98 ? 15.234 -4.391 -8.055 1 55.66 98 PRO B CA 1
ATOM 1581 C C . PRO B 1 98 ? 15.203 -3.178 -8.984 1 55.66 98 PRO B C 1
ATOM 1583 O O . PRO B 1 98 ? 15.898 -3.158 -10 1 55.66 98 PRO B O 1
ATOM 1586 N N . SER B 1 99 ? 14.117 -2.691 -9.273 1 48.16 99 SER B N 1
ATOM 1587 C CA . SER B 1 99 ? 14.125 -1.461 -10.055 1 48.16 99 SER B CA 1
ATOM 1588 C C . SER B 1 99 ? 15.18 -0.484 -9.547 1 48.16 99 SER B C 1
ATOM 1590 O O . SER B 1 99 ? 15.492 -0.468 -8.352 1 48.16 99 SER B O 1
ATOM 1592 N N . GLY B 1 100 ? 16.219 -0.057 -10.359 1 40.84 100 GLY B N 1
ATOM 1593 C CA . GLY B 1 100 ? 17.156 1.021 -10.047 1 40.84 100 GLY B CA 1
ATOM 1594 C C . GLY B 1 100 ? 16.5 2.182 -9.32 1 40.84 100 GLY B C 1
ATOM 1595 O O . GLY B 1 100 ? 15.406 2.623 -9.711 1 40.84 100 GLY B O 1
ATOM 1596 N N . LYS B 1 101 ? 16.328 2.344 -8.008 1 37.22 101 LYS B N 1
ATOM 1597 C CA . LYS B 1 101 ? 16.203 3.752 -7.652 1 37.22 101 LYS B CA 1
ATOM 1598 C C . LYS B 1 101 ? 16.953 4.645 -8.633 1 37.22 101 LYS B C 1
ATOM 1600 O O . LYS B 1 101 ? 18.172 4.645 -8.672 1 37.22 101 LYS B O 1
ATOM 1605 N N . ARG B 1 102 ? 16.703 4.727 -9.961 1 32.22 102 ARG B N 1
ATOM 1606 C CA . ARG B 1 102 ? 17.344 5.707 -10.828 1 32.22 102 ARG B CA 1
ATOM 1607 C C . ARG B 1 102 ? 17.234 7.109 -10.242 1 32.22 102 ARG B C 1
ATOM 1609 O O . ARG B 1 102 ? 16.375 7.895 -10.664 1 32.22 102 ARG B O 1
ATOM 1616 N N . GLN B 1 103 ? 17.047 7.324 -8.938 1 28.95 103 GLN B N 1
ATOM 1617 C CA . GLN B 1 103 ? 17.203 8.758 -8.727 1 28.95 103 GLN B CA 1
ATOM 1618 C C . GLN B 1 103 ? 18.547 9.25 -9.242 1 28.95 103 GLN B C 1
ATOM 1620 O O . GLN B 1 103 ? 19.531 9.258 -8.5 1 28.95 103 GLN B O 1
ATOM 1625 N N . GLY B 1 104 ? 19.141 8.75 -10.445 1 27.05 104 GLY B N 1
ATOM 1626 C CA . GLY B 1 104 ? 20.141 9.68 -10.945 1 27.05 104 GLY B CA 1
ATOM 1627 C C . GLY B 1 104 ? 19.547 11.039 -11.305 1 27.05 104 GLY B C 1
ATOM 1628 O O . GLY B 1 104 ? 18.344 11.164 -11.531 1 27.05 104 GLY B O 1
#

Solvent-accessible surface area (backbone atoms only — not comparable to full-atom values): 11857 Å² total; per-residue (Å²): 122,86,67,76,66,85,67,36,47,94,43,70,44,34,24,33,38,36,38,73,50,75,58,94,90,40,44,32,38,40,38,33,32,51,48,40,102,47,76,47,78,40,85,42,96,55,79,43,36,66,52,52,47,53,54,50,50,55,48,27,74,73,64,43,78,35,53,30,41,35,31,43,71,52,74,39,63,32,81,59,68,36,47,52,51,31,58,76,68,63,28,49,76,44,69,46,71,78,70,71,81,66,79,117,121,86,68,78,65,83,67,36,47,95,43,71,42,34,23,32,39,37,40,75,52,74,58,94,91,39,42,32,38,40,36,32,33,51,49,40,100,47,74,46,78,42,85,42,96,54,79,44,36,66,52,52,49,53,55,50,50,54,49,28,73,74,65,42,77,34,52,29,41,37,30,42,72,51,76,39,66,33,81,57,69,36,47,52,53,30,59,74,68,62,28,48,76,46,69,43,71,79,69,72,81,67,81,116

Secondary structure (DSSP, 8-state):
---------SSTTSEEEEEEEEETTEEEEEEEESSSS-EEEEEES--SHHHHHHHHHHHHHHH---SEEEE-S-GGGSTTHHHHHHHHHT-EEEEPP-------/---------SSTTSEEEEEEEEETTEEEEEEEESSSS-EEEEEES--SHHHHHHHHHHHHHHH---SEEEE-S-GGGSTTHHHHHHHHHT-EEEEPP-------

InterPro domains:
  IPR001584 Integrase, catalytic core [PS50994] (8-104)
  IPR012337 Ribonuclease H-like superfamily [SSF53098] (12-98)
  IPR036397 Ribonuclease H superfamily [G3DSA:3.30.420.10] (5-104)

Foldseek 3Di:
DPCPPLPLDPDWQQEKEKEWDDDPNWIKIWIQRSNDRDIDIGTFPDPALVRVLVVVVVVCVPPNDHQEYEYEDDPSCDPDPNVVSCVVSNHHYHYDDPPPPPPD/DPCPPLPLDPDWQQEKEKEWDDDPNWIKMKIQRSNDRDIDIGTFPDPALVRVLVVVVVVCVPGNDHQEYEYEDDPSCDPDPNVVSCVVSNHHYHYDDPDPPPPD

Sequence (208 aa):
MPLIQHNKGASPWEKVATDLFEIQGRHYMVTADYFANFIKVDFLTSLSAGQVITKLKGHFALYGVPKMVVTGSGNQFTAGEFAKFTAKWGIHHVTRTPSGKRQGMPLIQHNKGASPWEKVATDLFEIQGRHYMVTADYFANFIKVDFLTSLSAGQVITKLKGHFALYGVPKMVVTGSGNQFTAGEFAKFTAKWGIHHVTRTPSGKRQG

Nearest PDB structures (foldseek):
  5ejk-assembly1_E  TM=8.642E-01  e=4.112E-08  Rous sarcoma virus - Prague C
  5ejk-assembly1_H  TM=8.454E-01  e=1.608E-07  Rous sarcoma virus - Prague C
  1cz9-assembly1_A-2  TM=9.004E-01  e=8.150E-07  Avian sarcoma virus
  7pel-assembly1_D  TM=8.594E-01  e=4.543E-07  Simian T-lymphotropic virus 1
  6voy-assembly1_D  TM=8.217E-01  e=6.708E-07  Saccharolobus solfataricus P2